Protein AF-A0A1S4EBH6-F1 (afdb_monomer_lite)

pLDDT: mean 71.43, std 15.6, range [33.84, 95.0]

Foldseek 3Di:
DLVLCVVVPDDLVLDAAADDDPDPPPDPPPPRDHYHHQQFLPVVLVVLLCQQPDAPSELEAEAEDDAEADLLRWGFGDPNVPPPDGDPRRTHHLLSVCVSNFNGNHQAYEYEAQYQQQCSSVVVNVVNCVPVVTDPPRYDYHHPDVDSGRDNDCVLVVCVSPDPPVPDDVVNSRPPDPVPPCDLLNVLVVLLPDPDQAAEAEAQAQQQLVSLVVNLVNCVVVVGFPQRYWYQHPDNDNDGDNDCVSVVLVVPDPLQADFLLNSFVVSVVVPVPDDDRDDRHPDPCNRQFGPVAADPPCPVPPDPVNCVRRVGRPPPDPPVVPPDDDDPDDDDDDDD

Radius of gyration: 28.62 Å; chains: 1; bounding box: 60×46×96 Å

Structure (mmCIF, N/CA/C/O backbone):
data_AF-A0A1S4EBH6-F1
#
_entry.id   AF-A0A1S4EBH6-F1
#
loop_
_atom_site.group_PDB
_atom_site.id
_atom_site.type_symbol
_atom_site.label_atom_id
_atom_site.label_alt_id
_atom_site.label_comp_id
_atom_site.label_asym_id
_atom_site.label_entity_id
_atom_site.label_seq_id
_atom_site.pdbx_PDB_ins_code
_atom_site.Cartn_x
_atom_site.Cartn_y
_atom_site.Cartn_z
_atom_site.occupancy
_atom_site.B_iso_or_equiv
_atom_site.auth_seq_id
_atom_site.auth_comp_id
_atom_site.auth_asym_id
_atom_site.auth_atom_id
_atom_site.pdbx_PDB_model_num
ATOM 1 N N . MET A 1 1 ? 5.084 -13.206 2.445 1.00 77.69 1 MET A N 1
ATOM 2 C CA . MET A 1 1 ? 4.320 -13.126 1.173 1.00 77.69 1 MET A CA 1
ATOM 3 C C . MET A 1 1 ? 4.559 -14.361 0.314 1.00 77.69 1 MET A C 1
ATOM 5 O O . MET A 1 1 ? 3.589 -15.022 -0.016 1.00 77.69 1 MET A O 1
ATOM 9 N N . GLN A 1 2 ? 5.811 -14.710 -0.011 1.00 81.56 2 GLN A N 1
ATOM 10 C CA . GLN A 1 2 ? 6.124 -15.936 -0.763 1.00 81.56 2 GLN A CA 1
ATOM 11 C C . GLN A 1 2 ? 5.557 -17.201 -0.103 1.00 81.56 2 GLN A C 1
ATOM 13 O O . GLN A 1 2 ? 4.862 -17.952 -0.780 1.00 81.56 2 GLN A O 1
ATOM 18 N N . ASP A 1 3 ? 5.780 -17.391 1.201 1.00 82.81 3 ASP A N 1
ATOM 19 C CA . ASP A 1 3 ? 5.271 -18.568 1.925 1.00 82.81 3 ASP A CA 1
ATOM 20 C C . ASP A 1 3 ? 3.750 -18.664 1.847 1.00 82.81 3 ASP A C 1
ATOM 22 O O . ASP A 1 3 ? 3.218 -19.700 1.465 1.00 82.81 3 ASP A O 1
ATOM 26 N N . MET A 1 4 ? 3.059 -17.540 2.061 1.00 84.25 4 MET A N 1
ATOM 27 C CA . MET A 1 4 ? 1.607 -17.455 1.906 1.00 84.25 4 MET A CA 1
ATOM 28 C C . MET A 1 4 ? 1.158 -17.889 0.503 1.00 84.25 4 MET A C 1
ATOM 30 O O . MET A 1 4 ? 0.242 -18.698 0.387 1.00 84.25 4 MET A O 1
ATOM 34 N N . LEU A 1 5 ? 1.810 -17.431 -0.574 1.00 82.75 5 LEU A N 1
ATOM 35 C CA . LEU A 1 5 ? 1.448 -17.861 -1.931 1.00 82.75 5 LEU A CA 1
ATOM 36 C C . LEU A 1 5 ? 1.637 -19.379 -2.104 1.00 82.75 5 LEU A C 1
ATOM 38 O O . LEU A 1 5 ? 0.779 -20.043 -2.685 1.00 82.75 5 LEU A O 1
ATOM 42 N N . VAL A 1 6 ? 2.731 -19.942 -1.581 1.00 84.62 6 VAL A N 1
ATOM 43 C CA . VAL A 1 6 ? 2.998 -21.390 -1.643 1.00 84.62 6 VAL A CA 1
ATOM 44 C C . VAL A 1 6 ? 1.948 -22.185 -0.865 1.00 84.62 6 VAL A C 1
ATOM 46 O O . VAL A 1 6 ? 1.405 -23.154 -1.397 1.00 84.62 6 VAL A O 1
ATOM 49 N N . GLU A 1 7 ? 1.614 -21.758 0.354 1.00 81.81 7 GLU A N 1
ATOM 50 C CA . GLU A 1 7 ? 0.566 -22.359 1.190 1.00 81.81 7 GLU A CA 1
ATOM 51 C C . GLU A 1 7 ? -0.803 -22.348 0.499 1.00 81.81 7 GLU A C 1
ATOM 53 O O . GLU A 1 7 ? -1.579 -23.294 0.633 1.00 81.81 7 GLU A O 1
ATOM 58 N N . HIS A 1 8 ? -1.071 -21.324 -0.315 1.00 79.19 8 HIS A N 1
ATOM 59 C CA . HIS A 1 8 ? -2.316 -21.168 -1.067 1.00 79.19 8 HIS A CA 1
ATOM 60 C C . HIS A 1 8 ? -2.247 -21.745 -2.492 1.00 79.19 8 HIS A C 1
ATOM 62 O O . HIS A 1 8 ? -3.077 -21.432 -3.348 1.00 79.19 8 HIS A O 1
ATOM 68 N N . GLY A 1 9 ? -1.286 -22.637 -2.752 1.00 78.75 9 GLY A N 1
ATOM 69 C CA . GLY A 1 9 ? -1.256 -23.480 -3.948 1.00 78.75 9 GLY A CA 1
ATOM 70 C C . GLY A 1 9 ? -0.499 -22.903 -5.145 1.00 78.75 9 GLY A C 1
ATOM 71 O O . GLY A 1 9 ? -0.490 -23.529 -6.212 1.00 78.75 9 GLY A O 1
ATOM 72 N N . PHE A 1 10 ? 0.178 -21.759 -5.001 1.00 81.94 10 PHE A N 1
ATOM 73 C CA . PHE A 1 10 ? 1.120 -21.307 -6.022 1.00 81.94 10 PHE A CA 1
ATOM 74 C C . PHE A 1 10 ? 2.337 -22.235 -6.039 1.00 81.94 10 PHE A C 1
ATOM 76 O O . PHE A 1 10 ? 2.946 -22.546 -5.017 1.00 81.94 10 PHE A O 1
ATOM 83 N N . ARG A 1 11 ? 2.728 -22.688 -7.232 1.00 83.69 11 ARG A N 1
ATOM 84 C CA . ARG A 1 11 ? 3.937 -23.505 -7.385 1.00 83.69 11 ARG A CA 1
ATOM 85 C C . ARG A 1 11 ? 5.161 -22.633 -7.127 1.00 83.69 11 ARG A C 1
ATOM 87 O O . ARG A 1 11 ? 5.293 -21.610 -7.791 1.00 83.69 11 ARG A O 1
ATOM 94 N N . LYS A 1 12 ? 6.084 -23.078 -6.262 1.00 83.56 12 LYS A N 1
ATOM 95 C CA . LYS A 1 12 ? 7.356 -22.380 -5.975 1.00 83.56 12 LYS A CA 1
ATOM 96 C C . LYS A 1 12 ? 8.062 -21.906 -7.258 1.00 83.56 12 LYS A C 1
ATOM 98 O O . LYS A 1 12 ? 8.408 -20.739 -7.368 1.00 83.56 12 LYS A O 1
ATOM 103 N N . ASN A 1 13 ? 8.150 -22.765 -8.277 1.00 83.50 13 ASN A N 1
ATOM 104 C CA . ASN A 1 13 ? 8.816 -22.455 -9.553 1.00 83.50 13 ASN A CA 1
ATOM 105 C C . ASN A 1 13 ? 8.138 -21.345 -10.380 1.00 83.50 13 ASN A C 1
ATOM 107 O O . ASN A 1 13 ? 8.736 -20.857 -11.335 1.00 83.50 13 ASN A O 1
ATOM 111 N N . ASN A 1 14 ? 6.900 -20.977 -10.046 1.00 84.56 14 ASN A N 1
ATOM 112 C CA . ASN A 1 14 ? 6.146 -19.910 -10.701 1.00 84.56 14 ASN A CA 1
ATOM 113 C C . ASN A 1 14 ? 6.186 -18.596 -9.903 1.00 84.56 14 ASN A C 1
ATOM 115 O O . ASN A 1 14 ? 5.594 -17.611 -10.338 1.00 84.56 14 ASN A O 1
ATOM 119 N N . ILE A 1 15 ? 6.840 -18.580 -8.738 1.00 86.38 15 ILE A N 1
ATOM 120 C CA . ILE A 1 15 ? 7.030 -17.385 -7.921 1.00 86.38 15 ILE A CA 1
ATOM 121 C C . ILE A 1 15 ? 8.452 -16.891 -8.175 1.00 86.38 15 ILE A C 1
ATOM 123 O O . ILE A 1 15 ? 9.412 -17.619 -7.939 1.00 86.38 15 ILE A O 1
ATOM 127 N N . ASN A 1 16 ? 8.574 -15.659 -8.662 1.00 87.31 16 ASN A N 1
ATOM 128 C CA . ASN A 1 16 ? 9.854 -14.981 -8.845 1.00 87.31 16 ASN A CA 1
ATOM 129 C C . ASN A 1 16 ? 9.904 -13.794 -7.889 1.00 87.31 16 ASN A C 1
ATOM 131 O O . ASN A 1 16 ? 8.985 -12.973 -7.875 1.00 87.31 16 ASN A O 1
ATOM 135 N N . VAL A 1 17 ? 10.964 -13.708 -7.089 1.00 86.12 17 VAL A N 1
ATOM 136 C CA . VAL A 1 17 ? 11.110 -12.674 -6.062 1.00 86.12 17 VAL A CA 1
ATOM 137 C C . VAL A 1 17 ? 12.284 -11.782 -6.420 1.00 86.12 17 VAL A C 1
ATOM 139 O O . VAL A 1 17 ? 13.400 -12.260 -6.570 1.00 86.12 17 VAL A O 1
ATOM 142 N N . PHE A 1 18 ? 12.042 -10.478 -6.535 1.00 86.12 18 PHE A N 1
ATOM 143 C CA . PHE A 1 18 ? 13.092 -9.482 -6.731 1.00 86.12 18 PHE A CA 1
ATOM 144 C C . PHE A 1 18 ? 13.333 -8.766 -5.403 1.00 86.12 18 PHE A C 1
ATOM 146 O O . PHE A 1 18 ? 12.524 -7.932 -5.000 1.00 86.12 18 PHE A O 1
ATOM 153 N N . TYR A 1 19 ? 14.401 -9.126 -4.692 1.00 82.44 19 TYR A N 1
ATOM 154 C CA . TYR A 1 19 ? 14.629 -8.686 -3.314 1.00 82.44 19 TYR A CA 1
ATOM 155 C C . TYR A 1 19 ? 16.103 -8.403 -3.028 1.00 82.44 19 TYR A C 1
ATOM 157 O O . TYR A 1 19 ? 16.994 -9.073 -3.547 1.00 82.44 19 TYR A O 1
ATOM 165 N N . ASN A 1 20 ? 16.355 -7.400 -2.186 1.00 74.69 20 ASN A N 1
ATOM 166 C CA . ASN A 1 20 ? 17.668 -7.121 -1.621 1.00 74.69 20 ASN A CA 1
ATOM 167 C C . ASN A 1 20 ? 17.502 -6.495 -0.228 1.00 74.69 20 ASN A C 1
ATOM 169 O O . ASN A 1 20 ? 16.691 -5.587 -0.055 1.00 74.69 20 ASN A O 1
ATOM 173 N N . ASN A 1 21 ? 18.264 -6.979 0.752 1.00 66.81 21 ASN A N 1
ATOM 174 C CA . ASN A 1 21 ? 18.288 -6.482 2.132 1.00 66.81 21 ASN A CA 1
ATOM 175 C C . ASN A 1 21 ? 19.590 -5.747 2.494 1.00 66.81 21 ASN A C 1
ATOM 177 O O . ASN A 1 21 ? 19.793 -5.406 3.656 1.00 66.81 21 ASN A O 1
ATOM 181 N N . GLY A 1 22 ? 20.486 -5.518 1.530 1.00 61.75 22 GLY A N 1
ATOM 182 C CA . GLY A 1 22 ? 21.779 -4.867 1.752 1.00 61.75 22 GLY A CA 1
ATOM 183 C C . GLY A 1 22 ? 22.825 -5.728 2.460 1.00 61.75 22 GLY A C 1
ATOM 184 O O . GLY A 1 22 ? 23.945 -5.261 2.663 1.00 61.75 22 GLY A O 1
ATOM 185 N N . LEU A 1 23 ? 22.504 -6.976 2.810 1.00 52.56 23 LEU A N 1
ATOM 186 C CA . LEU A 1 23 ? 23.453 -7.939 3.358 1.00 52.56 23 LEU A CA 1
ATOM 187 C C . LEU A 1 23 ? 23.993 -8.803 2.214 1.00 52.56 23 LEU A C 1
ATOM 189 O O . LEU A 1 23 ? 23.240 -9.258 1.353 1.00 52.56 23 LEU A O 1
ATOM 193 N N . GLN A 1 24 ? 25.315 -9.002 2.170 1.00 48.91 24 GLN A N 1
ATOM 194 C CA . GLN A 1 24 ? 25.933 -9.893 1.188 1.00 48.91 24 GLN A CA 1
ATOM 195 C C . GLN A 1 24 ? 25.294 -11.282 1.275 1.00 48.91 24 GLN A C 1
ATOM 197 O O . GLN A 1 24 ? 25.167 -11.859 2.353 1.00 48.91 24 GLN A O 1
ATOM 202 N N . SER A 1 25 ? 24.908 -11.787 0.108 1.00 48.66 25 SER A N 1
ATOM 203 C CA . SER A 1 25 ? 24.249 -13.059 -0.171 1.00 48.66 25 SER A CA 1
ATOM 204 C C . SER A 1 25 ? 25.100 -14.278 0.216 1.00 48.66 25 SER A C 1
ATOM 206 O O . SER A 1 25 ? 25.553 -15.015 -0.656 1.00 48.66 25 SER A O 1
ATOM 208 N N . ASN A 1 26 ? 25.350 -14.481 1.507 1.00 44.03 26 ASN A N 1
ATOM 209 C CA . ASN A 1 26 ? 25.996 -15.694 2.018 1.00 44.03 26 ASN A CA 1
ATOM 210 C C . ASN A 1 26 ? 25.012 -16.634 2.727 1.00 44.03 26 ASN A C 1
ATOM 212 O O . ASN A 1 26 ? 25.389 -17.742 3.084 1.00 44.03 26 ASN A O 1
ATOM 216 N N . GLU A 1 27 ? 23.754 -16.223 2.881 1.00 46.53 27 GLU A N 1
ATOM 217 C CA . GLU A 1 27 ? 22.677 -17.044 3.434 1.00 46.53 27 GLU A CA 1
ATOM 218 C C . GLU A 1 27 ? 21.507 -17.056 2.450 1.00 46.53 27 GLU A C 1
ATOM 220 O O . GLU A 1 27 ? 20.449 -16.479 2.677 1.00 46.53 27 GLU A O 1
ATOM 225 N N . THR A 1 28 ? 21.713 -17.665 1.286 1.00 47.88 28 THR A N 1
ATOM 226 C CA . THR A 1 28 ? 20.576 -18.194 0.537 1.00 47.88 28 THR A CA 1
ATOM 227 C C . THR A 1 28 ? 20.285 -19.555 1.138 1.00 47.88 28 THR A C 1
ATOM 229 O O . THR A 1 28 ? 20.987 -20.517 0.837 1.00 47.88 28 THR A O 1
ATOM 232 N N . ASP A 1 29 ? 19.293 -19.612 2.026 1.00 49.91 29 ASP A N 1
ATOM 233 C CA . ASP A 1 29 ? 18.604 -20.862 2.340 1.00 49.91 29 ASP A CA 1
ATOM 234 C C . ASP A 1 29 ? 18.284 -21.554 1.004 1.00 49.91 29 ASP A C 1
ATOM 236 O O . ASP A 1 29 ? 17.575 -20.988 0.164 1.00 49.91 29 ASP A O 1
ATOM 240 N N . ASP A 1 30 ? 18.818 -22.761 0.794 1.00 51.25 30 ASP A N 1
ATOM 241 C CA . ASP A 1 30 ? 18.646 -23.571 -0.428 1.00 51.25 30 ASP A CA 1
ATOM 242 C C . ASP A 1 30 ? 17.159 -23.844 -0.772 1.00 51.25 30 ASP A C 1
ATOM 244 O O . ASP A 1 30 ? 16.832 -24.358 -1.845 1.00 51.25 30 ASP A O 1
ATOM 248 N N . ASP A 1 31 ? 16.237 -23.480 0.124 1.00 54.88 31 ASP A N 1
ATOM 249 C CA . ASP A 1 31 ? 14.790 -23.629 -0.011 1.00 54.88 31 ASP A CA 1
ATOM 250 C C . ASP A 1 31 ? 14.105 -22.564 -0.894 1.00 54.88 31 ASP A C 1
ATOM 252 O O . ASP A 1 31 ? 12.946 -22.749 -1.302 1.00 54.88 31 ASP A O 1
ATOM 256 N N . TYR A 1 32 ? 14.807 -21.476 -1.239 1.00 58.09 32 TYR A N 1
ATOM 257 C CA . TYR A 1 32 ? 14.273 -20.375 -2.047 1.00 58.09 32 TYR A CA 1
ATOM 258 C C . TYR A 1 32 ? 14.834 -20.364 -3.476 1.00 58.09 32 TYR A C 1
ATOM 260 O O . TYR A 1 32 ? 15.753 -19.622 -3.823 1.00 58.09 32 TYR A O 1
ATOM 268 N N . GLN A 1 33 ? 14.227 -21.163 -4.356 1.00 62.03 33 GLN A N 1
ATOM 269 C CA . GLN A 1 33 ? 14.459 -21.057 -5.800 1.00 62.03 33 GLN A CA 1
ATOM 270 C C . GLN A 1 33 ? 13.820 -19.759 -6.342 1.00 62.03 33 GLN A C 1
ATOM 272 O O . GLN A 1 33 ? 12.719 -19.403 -5.930 1.00 62.03 33 GLN A O 1
ATOM 277 N N . ASN A 1 34 ? 14.492 -19.080 -7.286 1.00 70.00 34 ASN A N 1
ATOM 278 C CA . ASN A 1 34 ? 14.031 -17.869 -7.999 1.00 70.00 34 ASN A CA 1
ATOM 279 C C . ASN A 1 34 ? 14.030 -16.533 -7.222 1.00 70.00 34 ASN A C 1
ATOM 281 O O . ASN A 1 34 ? 13.150 -15.688 -7.431 1.00 70.00 34 ASN A O 1
ATOM 285 N N . ILE A 1 35 ? 15.031 -16.302 -6.368 1.00 75.25 35 ILE A N 1
ATOM 286 C CA . ILE A 1 35 ? 15.329 -14.959 -5.849 1.00 75.25 35 ILE A CA 1
ATOM 287 C C . ILE A 1 35 ? 16.322 -14.259 -6.786 1.00 75.25 35 ILE A C 1
ATOM 289 O O . ILE A 1 35 ? 17.398 -14.774 -7.083 1.00 75.25 35 ILE A O 1
ATOM 293 N N . PHE A 1 36 ? 15.962 -13.063 -7.237 1.00 78.62 36 PHE A N 1
ATOM 294 C CA . PHE A 1 36 ? 16.752 -12.211 -8.114 1.00 78.62 36 PHE A CA 1
ATOM 295 C C . PHE A 1 36 ? 17.049 -10.880 -7.429 1.00 78.62 36 PHE A C 1
ATOM 297 O O . PHE A 1 36 ? 16.243 -10.355 -6.661 1.00 78.62 36 PHE A O 1
ATOM 304 N N . LEU A 1 37 ? 18.193 -10.284 -7.756 1.00 77.75 37 LEU A N 1
ATOM 305 C CA . LEU A 1 37 ? 18.498 -8.932 -7.307 1.00 77.75 37 LEU A CA 1
ATOM 306 C C . LEU A 1 37 ? 17.683 -7.913 -8.126 1.00 77.75 37 LEU A C 1
ATOM 308 O O . LEU A 1 37 ? 17.694 -7.977 -9.360 1.00 77.75 37 LEU A O 1
ATOM 312 N N . PRO A 1 38 ? 17.038 -6.918 -7.489 1.00 77.69 38 PRO A N 1
ATOM 313 C CA . PRO A 1 38 ? 16.334 -5.833 -8.166 1.00 77.69 38 PRO A CA 1
ATOM 314 C C . PRO A 1 38 ? 17.314 -4.763 -8.685 1.00 77.69 38 PRO A C 1
ATOM 316 O O . PRO A 1 38 ? 17.021 -3.577 -8.653 1.00 77.69 38 PRO A O 1
ATOM 319 N N . THR A 1 39 ? 18.503 -5.167 -9.135 1.00 75.62 39 THR A N 1
ATOM 320 C CA . THR A 1 39 ? 19.577 -4.285 -9.628 1.00 75.62 39 THR A CA 1
ATOM 321 C C . THR A 1 39 ? 19.481 -4.013 -11.126 1.00 75.62 39 THR A C 1
ATOM 323 O O . THR A 1 39 ? 20.141 -3.132 -11.665 1.00 75.62 39 THR A O 1
ATOM 326 N N . GLN A 1 40 ? 18.669 -4.787 -11.848 1.00 76.62 40 GLN A N 1
ATOM 327 C CA . GLN A 1 40 ? 18.596 -4.712 -13.302 1.00 76.62 40 GLN A CA 1
ATOM 328 C C . GLN A 1 40 ? 17.159 -4.469 -13.750 1.00 76.62 40 GLN A C 1
ATOM 330 O O . GLN A 1 40 ? 16.453 -5.416 -14.099 1.00 76.62 40 GLN A O 1
ATOM 335 N N . LYS A 1 41 ? 16.745 -3.191 -13.819 1.00 89.06 41 LYS A N 1
ATOM 336 C CA . LYS A 1 41 ? 15.419 -2.790 -14.331 1.00 89.06 41 LYS A CA 1
ATOM 337 C C . LYS A 1 41 ? 15.059 -3.534 -15.612 1.00 89.06 41 LYS A C 1
ATOM 339 O O . LYS A 1 41 ? 13.995 -4.130 -15.706 1.00 89.06 41 LYS A O 1
ATOM 344 N N . ARG A 1 42 ? 15.985 -3.583 -16.576 1.00 87.12 42 ARG A N 1
ATOM 345 C CA . ARG A 1 42 ? 15.778 -4.260 -17.864 1.00 87.12 42 ARG A CA 1
ATOM 346 C C . ARG A 1 42 ? 15.388 -5.737 -17.721 1.00 87.12 42 ARG A C 1
ATOM 348 O O . ARG A 1 42 ? 14.580 -6.207 -18.508 1.00 87.12 42 ARG A O 1
ATOM 355 N N . LEU A 1 43 ? 15.936 -6.468 -16.746 1.00 84.56 43 LEU A N 1
ATOM 356 C CA . LEU A 1 43 ? 15.553 -7.866 -16.527 1.00 84.56 43 LEU A CA 1
ATOM 357 C C . LEU A 1 43 ? 14.122 -7.986 -16.007 1.00 84.56 43 LEU A C 1
ATOM 359 O O . LEU A 1 43 ? 13.388 -8.839 -16.493 1.00 84.56 43 LEU A O 1
ATOM 363 N N . ILE A 1 44 ? 13.722 -7.117 -15.074 1.00 89.44 44 ILE A N 1
ATOM 364 C CA . ILE A 1 44 ? 12.350 -7.072 -14.551 1.00 89.44 44 ILE A CA 1
ATOM 365 C C . ILE A 1 44 ? 11.374 -6.787 -15.697 1.00 89.44 44 ILE A C 1
ATOM 367 O O . ILE A 1 44 ? 10.428 -7.544 -15.901 1.00 89.44 44 ILE A O 1
ATOM 371 N N . ARG A 1 45 ? 11.659 -5.750 -16.495 1.00 92.38 45 ARG A N 1
ATOM 372 C CA . ARG A 1 45 ? 10.833 -5.354 -17.646 1.00 92.38 45 ARG A CA 1
ATOM 373 C C . ARG A 1 45 ? 10.699 -6.487 -18.666 1.00 92.38 45 ARG A C 1
ATOM 375 O O . ARG A 1 45 ? 9.589 -6.900 -18.984 1.00 92.38 45 ARG A O 1
ATOM 382 N N . ASN A 1 46 ? 11.823 -7.066 -19.098 1.00 89.06 46 ASN A N 1
ATOM 383 C CA . ASN A 1 46 ? 11.828 -8.188 -20.041 1.00 89.06 46 ASN A CA 1
ATOM 384 C C . ASN A 1 46 ? 11.073 -9.409 -19.495 1.00 89.06 46 ASN A C 1
ATOM 386 O O . ASN A 1 46 ? 10.438 -10.136 -20.255 1.00 89.06 46 ASN A O 1
ATOM 390 N N . HIS A 1 47 ? 11.160 -9.661 -18.187 1.00 88.12 47 HIS A N 1
ATOM 391 C CA . HIS A 1 47 ? 10.457 -10.770 -17.556 1.00 88.12 47 HIS A CA 1
ATOM 392 C C . HIS A 1 47 ? 8.940 -10.559 -17.562 1.00 88.12 47 HIS A C 1
ATOM 394 O O . HIS A 1 47 ? 8.209 -11.472 -17.943 1.00 88.12 47 HIS A O 1
ATOM 400 N N . LEU A 1 48 ? 8.470 -9.363 -17.194 1.00 90.12 48 LEU A N 1
ATOM 401 C CA . LEU A 1 48 ? 7.047 -9.017 -17.231 1.00 90.12 48 LEU A CA 1
ATOM 402 C C . LEU A 1 48 ? 6.486 -9.099 -18.653 1.00 90.12 48 LEU A C 1
ATOM 404 O O . LEU A 1 48 ? 5.488 -9.787 -18.870 1.00 90.12 48 LEU A O 1
ATOM 408 N N . GLN A 1 49 ? 7.184 -8.512 -19.627 1.00 89.38 49 GLN A N 1
ATOM 409 C CA . GLN A 1 49 ? 6.802 -8.586 -21.040 1.00 89.38 49 GLN A CA 1
ATOM 410 C C . GLN A 1 49 ? 6.731 -10.037 -21.524 1.00 89.38 49 GLN A C 1
ATOM 412 O O . GLN A 1 49 ? 5.731 -10.446 -22.104 1.00 89.38 49 GLN A O 1
ATOM 417 N N . TYR A 1 50 ? 7.732 -10.864 -21.203 1.00 87.94 50 TYR A N 1
ATOM 418 C CA . TYR A 1 50 ? 7.723 -12.284 -21.560 1.00 87.94 50 TYR A CA 1
ATOM 419 C C . TYR A 1 50 ? 6.506 -13.032 -20.995 1.00 87.94 50 TYR A C 1
ATOM 421 O O . TYR A 1 50 ? 5.876 -13.818 -21.707 1.00 87.94 50 TYR A O 1
ATOM 429 N N . LEU A 1 51 ? 6.169 -12.801 -19.721 1.00 87.12 51 LEU A N 1
ATOM 430 C CA . LEU A 1 51 ? 4.995 -13.408 -19.089 1.00 87.12 51 LEU A CA 1
ATOM 431 C C . LEU A 1 51 ? 3.692 -12.949 -19.751 1.00 87.12 51 LEU A C 1
ATOM 433 O O . LEU A 1 51 ? 2.764 -13.749 -19.882 1.00 87.12 51 LEU A O 1
ATOM 437 N N . CYS A 1 52 ? 3.636 -11.687 -20.174 1.00 87.12 52 CYS A N 1
ATOM 438 C CA . CYS A 1 52 ? 2.455 -11.090 -20.778 1.00 87.12 52 CYS A CA 1
ATOM 439 C C . CYS A 1 52 ? 2.269 -11.424 -22.260 1.00 87.12 52 CYS A C 1
ATOM 441 O O . CYS A 1 52 ? 1.135 -11.609 -22.696 1.00 87.12 52 CYS A O 1
ATOM 443 N N . GLU A 1 53 ? 3.339 -11.582 -23.031 1.00 85.88 53 GLU A N 1
ATOM 444 C CA . GLU A 1 53 ? 3.266 -11.940 -24.450 1.00 85.88 53 GLU A CA 1
ATOM 445 C C . GLU A 1 53 ? 3.020 -13.438 -24.659 1.00 85.88 53 GLU A C 1
ATOM 447 O O . GLU A 1 53 ? 2.343 -13.848 -25.606 1.00 85.88 53 GLU A O 1
ATOM 452 N N . LYS A 1 54 ? 3.540 -14.294 -23.774 1.00 81.25 54 LYS A N 1
ATOM 453 C CA . LYS A 1 54 ? 3.480 -15.742 -23.970 1.00 81.25 54 LYS A CA 1
ATOM 454 C C . LYS A 1 54 ? 2.067 -16.292 -23.740 1.00 81.25 54 LYS A C 1
ATOM 456 O O . LYS A 1 54 ? 1.561 -16.342 -22.619 1.00 81.25 54 LYS A O 1
ATOM 461 N N . SER A 1 55 ? 1.445 -16.797 -24.808 1.00 67.94 55 SER A N 1
ATOM 462 C CA . SER A 1 55 ? 0.128 -17.447 -24.750 1.00 67.94 55 SER A CA 1
ATOM 463 C C . SER A 1 55 ? 0.108 -18.605 -23.744 1.00 67.94 55 SER A C 1
ATOM 465 O O . SER A 1 55 ? 1.004 -19.452 -23.766 1.00 67.94 55 SER A O 1
ATOM 467 N N . HIS A 1 56 ? -0.937 -18.677 -22.913 1.00 63.66 56 HIS A N 1
ATOM 468 C CA . HIS A 1 56 ? -1.138 -19.723 -21.896 1.00 63.66 56 HIS A CA 1
ATOM 469 C C . HIS A 1 56 ? -0.039 -19.814 -20.820 1.00 63.66 56 HIS A C 1
ATOM 471 O O . HIS A 1 56 ? 0.097 -20.852 -20.174 1.00 63.66 56 HIS A O 1
ATOM 477 N N . CYS A 1 57 ? 0.742 -18.748 -20.604 1.00 67.25 57 CYS A N 1
ATOM 478 C CA . CYS A 1 57 ? 1.754 -18.734 -19.547 1.00 67.25 57 CYS A CA 1
ATOM 479 C C . CYS A 1 57 ? 1.132 -18.693 -18.141 1.00 67.25 57 CYS A C 1
ATOM 481 O O . CYS A 1 57 ? 1.630 -19.356 -17.233 1.00 67.25 57 CYS A O 1
ATOM 483 N N . SER A 1 58 ? 0.034 -17.952 -17.962 1.00 67.94 58 SER A N 1
ATOM 484 C CA . SER A 1 58 ? -0.752 -17.947 -16.726 1.00 67.94 58 SER A CA 1
ATOM 485 C C . SER A 1 58 ? -2.179 -17.458 -16.977 1.00 67.94 58 SER A C 1
ATOM 487 O O . SER A 1 58 ? -2.395 -16.547 -17.773 1.00 67.94 58 SER A O 1
ATOM 489 N N . ASP A 1 59 ? -3.156 -18.029 -16.270 1.00 77.50 59 ASP A N 1
ATOM 490 C CA . ASP A 1 59 ? -4.512 -17.469 -16.213 1.00 77.50 59 ASP A CA 1
ATOM 491 C C . ASP A 1 59 ? -4.544 -16.172 -15.386 1.00 77.50 59 ASP A C 1
ATOM 49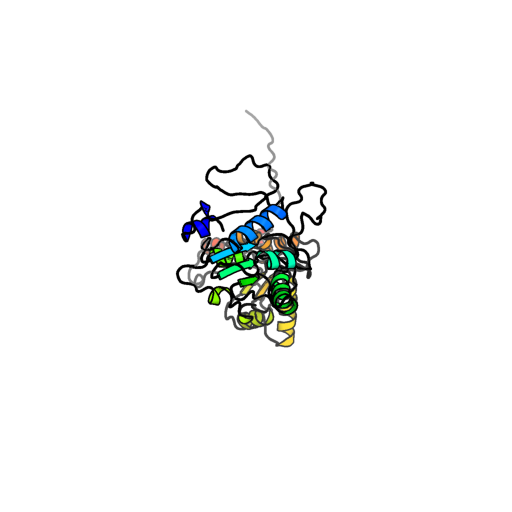3 O O . ASP A 1 59 ? -5.276 -15.243 -15.730 1.00 77.50 59 ASP A O 1
ATOM 497 N N . THR A 1 60 ? -3.719 -16.090 -14.337 1.00 83.50 60 THR A N 1
ATOM 498 C CA . THR A 1 60 ? -3.617 -14.924 -13.452 1.00 83.50 60 THR A CA 1
ATOM 499 C C . THR A 1 60 ? -2.154 -14.553 -13.242 1.00 83.50 60 THR A C 1
ATOM 501 O O . THR A 1 60 ? -1.369 -15.367 -12.753 1.00 83.50 60 THR A O 1
ATOM 504 N N . LEU A 1 61 ? -1.777 -13.321 -13.572 1.00 87.81 61 LEU A N 1
ATOM 505 C CA . LEU A 1 61 ? -0.486 -12.752 -13.194 1.00 87.81 61 LEU A CA 1
ATOM 506 C C . LEU A 1 61 ? -0.669 -11.942 -11.908 1.00 87.81 61 LEU A C 1
ATOM 508 O O . LEU A 1 61 ? -1.393 -10.952 -11.907 1.00 87.81 61 LEU A O 1
ATOM 512 N N . TYR A 1 62 ? -0.045 -12.373 -10.816 1.00 88.06 62 TYR A N 1
ATOM 513 C CA . TYR A 1 62 ? -0.077 -11.660 -9.539 1.00 88.06 62 TYR A CA 1
ATOM 514 C C . TYR A 1 62 ? 1.258 -10.950 -9.318 1.00 88.06 62 TYR A C 1
ATOM 516 O O . TYR A 1 62 ? 2.309 -11.590 -9.312 1.00 88.06 62 TYR A O 1
ATOM 524 N N . ILE A 1 63 ? 1.211 -9.632 -9.148 1.00 91.56 63 ILE A N 1
ATOM 525 C CA . ILE A 1 63 ? 2.363 -8.760 -8.953 1.00 91.56 63 ILE A CA 1
ATOM 526 C C . ILE A 1 63 ? 2.187 -8.077 -7.603 1.00 91.56 63 ILE A C 1
ATOM 528 O O . ILE A 1 63 ? 1.237 -7.328 -7.393 1.00 91.56 63 ILE A O 1
ATOM 532 N N . TYR A 1 64 ? 3.116 -8.323 -6.690 1.00 92.00 64 TYR A N 1
ATOM 533 C CA . TYR A 1 64 ? 3.167 -7.642 -5.406 1.00 92.00 64 TYR A CA 1
ATOM 534 C C . TYR A 1 64 ? 4.360 -6.695 -5.392 1.00 92.00 64 TYR A C 1
ATOM 536 O O . TYR A 1 64 ? 5.500 -7.107 -5.614 1.00 92.00 64 TYR A O 1
ATOM 544 N N . LEU A 1 65 ? 4.079 -5.419 -5.160 1.00 90.94 65 LEU A N 1
ATOM 545 C CA . LEU A 1 65 ? 5.047 -4.343 -5.193 1.00 90.94 65 LEU A CA 1
ATOM 546 C C . LEU A 1 65 ? 5.220 -3.810 -3.776 1.00 90.94 65 LEU A C 1
ATOM 548 O O . LEU A 1 65 ? 4.281 -3.288 -3.183 1.00 90.94 65 LEU A O 1
ATOM 552 N N . ARG A 1 66 ? 6.448 -3.902 -3.263 1.00 87.62 66 ARG A N 1
ATOM 553 C CA . ARG A 1 66 ? 6.869 -3.276 -2.010 1.00 87.62 66 ARG A CA 1
ATOM 554 C C . ARG A 1 66 ? 8.270 -2.714 -2.188 1.00 87.62 66 ARG A C 1
ATOM 556 O O . ARG A 1 66 ? 9.252 -3.446 -2.164 1.00 87.62 66 ARG A O 1
ATOM 563 N N . THR A 1 67 ? 8.341 -1.419 -2.445 1.00 83.38 67 THR A N 1
ATOM 564 C CA . THR A 1 67 ? 9.587 -0.686 -2.624 1.00 83.38 67 THR A CA 1
ATOM 565 C C . THR A 1 67 ? 9.404 0.756 -2.178 1.00 83.38 67 THR A C 1
ATOM 567 O O . THR A 1 67 ? 8.279 1.229 -2.002 1.00 83.38 67 THR A O 1
ATOM 570 N N . LEU A 1 68 ? 10.520 1.456 -2.010 1.00 83.94 68 LEU A N 1
ATOM 571 C CA . LEU A 1 68 ? 10.516 2.897 -1.849 1.00 83.94 68 LEU A CA 1
ATOM 572 C C . LEU A 1 68 ? 10.042 3.551 -3.145 1.00 83.94 68 LEU A C 1
ATOM 574 O O . LEU A 1 68 ? 10.417 3.150 -4.243 1.00 83.94 68 LEU A O 1
ATOM 578 N N . THR A 1 69 ? 9.240 4.593 -3.009 1.00 88.00 69 THR A N 1
ATOM 579 C CA . THR A 1 69 ? 8.660 5.323 -4.136 1.00 88.00 69 THR A CA 1
ATOM 580 C C . THR A 1 69 ? 8.938 6.808 -3.999 1.00 88.00 69 THR A C 1
ATOM 582 O O . THR A 1 69 ? 8.863 7.378 -2.904 1.00 88.00 69 THR A O 1
ATOM 585 N N . LEU A 1 70 ? 9.206 7.451 -5.125 1.00 85.75 70 LEU A N 1
ATOM 586 C CA . LEU A 1 70 ? 9.281 8.899 -5.230 1.00 85.75 70 LEU A CA 1
ATOM 587 C C . LEU A 1 70 ? 7.864 9.517 -5.201 1.00 85.75 70 LEU A C 1
ATOM 589 O O . LEU A 1 70 ? 6.879 8.805 -5.406 1.00 85.75 70 LEU A O 1
ATOM 593 N N . PRO A 1 71 ? 7.725 10.836 -4.952 1.00 83.00 71 PRO A N 1
ATOM 594 C CA . PRO A 1 71 ? 6.415 11.497 -4.892 1.00 83.00 71 PRO A CA 1
ATOM 595 C C . PRO A 1 71 ? 5.586 11.421 -6.180 1.00 83.00 71 PRO A C 1
ATOM 597 O O . PRO A 1 71 ? 4.381 11.629 -6.131 1.00 83.00 71 PRO A O 1
ATOM 600 N N . ASP A 1 72 ? 6.215 11.141 -7.323 1.00 81.50 72 ASP A N 1
ATOM 601 C CA . ASP A 1 72 ? 5.552 10.915 -8.612 1.00 81.50 72 ASP A CA 1
ATOM 602 C C . ASP A 1 72 ? 5.061 9.460 -8.789 1.00 81.50 72 ASP A C 1
ATOM 604 O O . ASP A 1 72 ? 4.567 9.099 -9.855 1.00 81.50 72 ASP A O 1
ATOM 608 N N . GLY A 1 73 ? 5.211 8.618 -7.761 1.00 85.62 73 GLY A N 1
ATOM 609 C CA . GLY A 1 73 ? 4.891 7.191 -7.788 1.00 85.62 73 GLY A CA 1
ATOM 610 C C . GLY A 1 73 ? 5.990 6.317 -8.398 1.00 85.62 73 GLY A C 1
ATOM 611 O O . GLY A 1 73 ? 5.826 5.100 -8.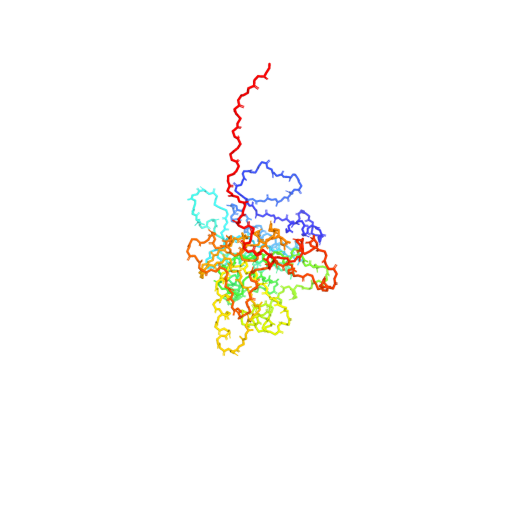455 1.00 85.62 73 GLY A O 1
ATOM 612 N N . SER A 1 74 ? 7.110 6.891 -8.852 1.00 90.00 74 SER A N 1
ATOM 613 C CA . SER A 1 74 ? 8.209 6.110 -9.421 1.00 90.00 74 SER A CA 1
ATOM 614 C C . SER A 1 74 ? 8.835 5.193 -8.380 1.00 90.00 74 SER A C 1
ATOM 616 O O . SER A 1 74 ? 9.231 5.634 -7.302 1.00 90.00 74 SER A O 1
ATOM 618 N N . MET A 1 75 ? 8.951 3.914 -8.726 1.00 91.19 75 MET A N 1
ATOM 619 C CA . MET A 1 75 ? 9.523 2.882 -7.874 1.00 91.19 75 MET A CA 1
ATOM 620 C C . MET A 1 75 ? 11.044 2.961 -7.919 1.00 91.19 75 MET A C 1
ATOM 622 O O . MET A 1 75 ? 11.654 2.904 -8.986 1.00 91.19 75 MET A O 1
ATOM 626 N N . VAL A 1 76 ? 11.656 3.065 -6.751 1.00 88.31 76 VAL A N 1
ATOM 627 C CA . VAL A 1 76 ? 13.102 2.998 -6.581 1.00 88.31 76 VAL A CA 1
ATOM 628 C C . VAL A 1 76 ? 13.510 1.529 -6.540 1.00 88.31 76 VAL A C 1
ATOM 630 O O . VAL A 1 76 ? 12.941 0.732 -5.799 1.00 88.31 76 VAL A O 1
ATOM 633 N N . LEU A 1 77 ? 14.472 1.156 -7.367 1.00 88.50 77 LEU A N 1
ATOM 634 C CA . LEU A 1 77 ? 15.108 -0.155 -7.389 1.00 88.50 77 LEU A CA 1
ATOM 635 C C . LEU A 1 77 ? 16.420 -0.109 -6.587 1.00 88.50 77 LEU A C 1
ATOM 637 O O . LEU A 1 77 ? 16.732 0.892 -5.946 1.00 88.50 77 LEU A O 1
ATOM 641 N N . TRP A 1 78 ? 17.191 -1.198 -6.579 1.00 84.38 78 TRP A N 1
ATOM 642 C CA . TRP A 1 78 ? 18.428 -1.230 -5.798 1.00 84.38 78 TRP A CA 1
ATOM 643 C C . TRP A 1 78 ? 19.537 -0.378 -6.424 1.00 84.38 78 TRP A C 1
ATOM 645 O O . TRP A 1 78 ? 19.806 -0.503 -7.621 1.00 84.38 78 TRP A O 1
ATOM 655 N N . ASP A 1 79 ? 20.221 0.402 -5.581 1.00 80.88 79 ASP A N 1
ATOM 656 C CA . ASP A 1 79 ? 21.427 1.163 -5.928 1.00 80.88 79 ASP A CA 1
ATOM 657 C C . ASP A 1 79 ? 22.561 0.195 -6.298 1.00 80.88 79 ASP A C 1
ATOM 659 O O . ASP A 1 79 ? 23.237 -0.408 -5.456 1.00 80.88 79 ASP A O 1
ATOM 663 N N . THR A 1 80 ? 22.719 -0.017 -7.598 1.00 75.12 80 THR A N 1
ATOM 664 C CA . THR A 1 80 ? 23.605 -1.041 -8.154 1.00 75.12 80 THR A CA 1
ATOM 665 C C . THR A 1 80 ? 25.039 -0.547 -8.216 1.00 75.12 80 THR A C 1
ATOM 667 O O . THR A 1 80 ? 25.970 -1.344 -8.096 1.00 75.12 80 THR A O 1
ATOM 670 N N . ASN A 1 81 ? 25.229 0.759 -8.403 1.00 76.38 81 ASN A N 1
ATOM 671 C CA . ASN A 1 81 ? 26.551 1.370 -8.482 1.00 76.38 81 ASN A CA 1
ATOM 672 C C . ASN A 1 81 ? 27.047 1.903 -7.122 1.00 76.38 81 ASN A C 1
ATOM 674 O O . ASN A 1 81 ? 28.189 2.359 -7.034 1.00 76.38 81 ASN A O 1
ATOM 678 N N . SER A 1 82 ? 26.226 1.778 -6.071 1.00 78.69 82 SER A N 1
ATOM 679 C CA . SER A 1 82 ? 26.514 2.178 -4.689 1.00 78.69 82 SER A CA 1
ATOM 680 C C . SER A 1 82 ? 26.918 3.648 -4.569 1.00 78.69 82 SER A C 1
ATOM 682 O O . SER A 1 82 ? 27.738 4.010 -3.720 1.00 78.69 82 SER A O 1
ATOM 684 N N . ASN A 1 83 ? 26.393 4.501 -5.453 1.00 78.81 83 ASN A N 1
ATOM 685 C CA . ASN A 1 83 ? 26.725 5.922 -5.477 1.00 78.81 83 ASN A CA 1
ATOM 686 C C . ASN A 1 83 ? 25.811 6.758 -4.557 1.00 78.81 83 ASN A C 1
ATOM 688 O O . ASN A 1 83 ? 26.040 7.964 -4.409 1.00 78.81 83 ASN A O 1
ATOM 692 N N . GLY A 1 84 ? 24.802 6.130 -3.938 1.00 78.62 84 GLY A N 1
ATOM 693 C CA . GLY A 1 84 ? 23.830 6.766 -3.052 1.00 78.62 84 GLY A CA 1
ATOM 694 C C . GLY A 1 84 ? 22.848 7.692 -3.773 1.00 78.62 84 GLY A C 1
ATOM 695 O O . GLY A 1 84 ? 22.266 8.578 -3.143 1.00 78.62 84 GLY A O 1
ATOM 696 N N . LYS A 1 85 ? 22.696 7.548 -5.090 1.00 79.12 85 LYS A N 1
ATOM 697 C CA . LYS A 1 85 ? 21.795 8.317 -5.953 1.00 79.12 85 LYS A CA 1
ATOM 698 C C . LYS A 1 85 ? 20.933 7.347 -6.749 1.00 79.12 85 LYS A C 1
ATOM 700 O O . LYS A 1 85 ? 21.303 6.206 -6.952 1.00 79.12 85 LYS A O 1
ATOM 705 N N . PHE A 1 86 ? 19.778 7.828 -7.193 1.00 80.69 86 PHE A N 1
ATOM 706 C CA . PHE A 1 86 ? 18.882 7.055 -8.045 1.00 80.69 86 PHE A CA 1
ATOM 707 C C . PHE A 1 86 ? 19.101 7.467 -9.498 1.00 80.69 86 PHE A C 1
ATOM 709 O O . PHE A 1 86 ? 18.723 8.576 -9.888 1.00 80.69 86 PHE A O 1
ATOM 716 N N . ASP A 1 87 ? 19.714 6.591 -10.291 1.00 84.69 87 ASP A N 1
ATOM 717 C CA . ASP A 1 87 ? 19.896 6.813 -11.726 1.00 84.69 87 ASP A CA 1
ATOM 718 C C . ASP A 1 87 ? 18.689 6.293 -12.540 1.00 84.69 87 ASP A C 1
ATOM 720 O O . ASP A 1 87 ? 17.864 5.517 -12.063 1.00 84.69 87 ASP A O 1
ATOM 724 N N . GLU A 1 88 ? 18.575 6.677 -13.819 1.00 85.25 88 GLU A N 1
ATOM 725 C CA . GLU A 1 88 ? 17.493 6.229 -14.729 1.00 85.25 88 GLU A CA 1
ATOM 726 C C . GLU A 1 88 ? 17.345 4.694 -14.804 1.00 85.25 88 GLU A C 1
ATOM 728 O O . GLU A 1 88 ? 16.253 4.178 -15.047 1.00 85.25 88 GLU A O 1
ATOM 733 N N . GLY A 1 89 ? 18.435 3.949 -14.600 1.00 85.25 89 GLY A N 1
ATOM 734 C CA . GLY A 1 89 ? 18.432 2.483 -14.562 1.00 85.25 89 GLY A CA 1
ATOM 735 C C . GLY A 1 89 ? 17.877 1.885 -13.266 1.00 85.25 89 GLY A C 1
ATOM 736 O O . GLY A 1 89 ? 17.524 0.709 -13.252 1.00 85.25 89 GLY A O 1
ATOM 737 N N . GLU A 1 90 ? 17.769 2.691 -12.214 1.00 87.94 90 GLU A N 1
ATOM 738 C CA . GLU A 1 90 ? 17.378 2.313 -10.852 1.00 87.94 90 GLU A CA 1
ATOM 739 C C . GLU A 1 90 ? 16.010 2.895 -10.479 1.00 87.94 90 GLU A C 1
ATOM 741 O O . GLU A 1 90 ? 15.523 2.703 -9.372 1.00 87.94 90 GLU A O 1
ATOM 746 N N . ILE A 1 91 ? 15.363 3.594 -11.411 1.00 91.00 91 ILE A N 1
ATOM 747 C CA . ILE A 1 91 ? 14.013 4.124 -11.258 1.00 91.00 91 ILE A CA 1
ATOM 748 C C . ILE A 1 91 ? 13.110 3.411 -12.256 1.00 91.00 91 ILE A C 1
ATOM 750 O O . ILE A 1 91 ? 13.331 3.479 -13.467 1.00 91.00 91 ILE A O 1
ATOM 754 N N . TYR A 1 92 ? 12.079 2.744 -11.753 1.00 93.50 92 TYR A N 1
ATOM 755 C CA . TYR A 1 92 ? 11.038 2.124 -12.556 1.00 93.50 92 TYR A CA 1
ATOM 756 C C . TYR A 1 92 ? 9.769 2.970 -12.485 1.00 93.50 92 TYR A C 1
ATOM 758 O O . TYR A 1 92 ? 9.065 3.007 -11.474 1.00 93.50 92 TYR A O 1
ATOM 766 N N . ARG A 1 93 ? 9.510 3.722 -13.554 1.00 94.44 93 ARG A N 1
ATOM 767 C CA . ARG A 1 93 ? 8.421 4.703 -13.580 1.00 94.44 93 ARG A CA 1
ATOM 768 C C . ARG A 1 93 ? 7.063 4.001 -13.711 1.00 94.44 93 ARG A C 1
ATOM 770 O O . ARG A 1 93 ? 6.995 2.973 -14.390 1.00 94.44 93 ARG A O 1
ATOM 777 N N . PRO A 1 94 ? 5.961 4.574 -13.186 1.00 93.81 94 PRO A N 1
ATOM 778 C CA . PRO A 1 94 ? 4.633 3.968 -13.311 1.00 93.81 94 PRO A CA 1
ATOM 779 C C . PRO A 1 94 ? 4.241 3.757 -14.774 1.00 93.81 94 PRO A C 1
ATOM 781 O O . PRO A 1 94 ? 3.689 2.726 -15.130 1.00 93.81 94 PRO A O 1
ATOM 784 N N . MET A 1 95 ? 4.613 4.704 -15.637 1.00 93.06 95 MET A N 1
ATOM 785 C CA . MET A 1 95 ? 4.388 4.632 -17.077 1.00 93.06 95 MET A CA 1
ATOM 786 C C . MET A 1 95 ? 5.093 3.438 -17.736 1.00 93.06 95 MET A C 1
ATOM 788 O O . MET A 1 95 ? 4.488 2.748 -18.546 1.00 93.06 95 MET A O 1
ATOM 792 N N . GLU A 1 96 ? 6.359 3.186 -17.381 1.00 94.88 96 GLU A N 1
ATOM 793 C CA . GLU A 1 96 ? 7.113 2.036 -17.896 1.00 94.88 96 GLU A CA 1
ATOM 794 C C . GLU A 1 96 ? 6.497 0.725 -17.401 1.00 94.88 96 GLU A C 1
ATOM 796 O O . GLU A 1 96 ? 6.347 -0.216 -18.169 1.00 94.88 96 GLU A O 1
ATOM 801 N N . PHE A 1 97 ? 6.121 0.674 -16.122 1.00 95.00 97 PHE A N 1
ATOM 802 C CA . PHE A 1 97 ? 5.500 -0.503 -15.527 1.00 95.00 97 PHE A CA 1
ATOM 803 C C . PHE A 1 97 ? 4.158 -0.839 -16.182 1.00 95.00 97 PHE A C 1
ATOM 805 O O . PHE A 1 97 ? 3.918 -1.993 -16.528 1.00 95.00 97 PHE A O 1
ATOM 812 N N . LEU A 1 98 ? 3.303 0.167 -16.381 1.00 94.12 98 LEU A N 1
ATOM 813 C CA . LEU A 1 98 ? 2.008 0.002 -17.039 1.00 94.12 98 LEU A CA 1
ATOM 814 C C . LEU A 1 98 ? 2.165 -0.455 -18.484 1.00 94.12 98 LEU A C 1
ATOM 816 O O . LEU A 1 98 ? 1.392 -1.298 -18.920 1.00 94.12 98 LEU A O 1
ATOM 820 N N . ASP A 1 99 ? 3.173 0.053 -19.193 1.00 93.00 99 ASP A N 1
ATOM 821 C CA . ASP A 1 99 ? 3.504 -0.393 -20.545 1.00 93.00 99 ASP A CA 1
ATOM 822 C C . ASP A 1 99 ? 3.860 -1.885 -20.573 1.00 93.00 99 ASP A C 1
ATOM 824 O O . ASP A 1 99 ? 3.290 -2.640 -21.359 1.00 93.00 99 ASP A O 1
ATOM 828 N N . ASP A 1 100 ? 4.704 -2.331 -19.638 1.00 92.94 100 ASP A N 1
ATOM 829 C CA . ASP A 1 100 ? 5.185 -3.716 -19.564 1.00 92.94 100 ASP A CA 1
ATOM 830 C C . ASP A 1 100 ? 4.094 -4.739 -19.190 1.00 92.94 100 ASP A C 1
ATOM 832 O O . ASP A 1 100 ? 4.244 -5.926 -19.484 1.00 92.94 100 ASP A O 1
ATOM 836 N N . ILE A 1 101 ? 3.004 -4.301 -18.546 1.00 92.06 101 ILE A N 1
ATOM 837 C CA . ILE A 1 101 ? 1.840 -5.151 -18.224 1.00 92.06 101 ILE A CA 1
ATOM 838 C C . ILE A 1 101 ? 0.626 -4.870 -19.115 1.00 92.06 101 ILE A C 1
ATOM 840 O O . ILE A 1 101 ? -0.408 -5.532 -18.985 1.00 92.06 101 ILE A O 1
ATOM 844 N N . SER A 1 102 ? 0.713 -3.874 -19.996 1.00 88.69 102 SER A N 1
ATOM 845 C CA . SER A 1 102 ? -0.368 -3.550 -20.917 1.00 88.69 102 SER A CA 1
ATOM 846 C C . SER A 1 102 ? -0.552 -4.685 -21.924 1.00 88.69 102 SER A C 1
ATOM 848 O O . SER A 1 102 ? 0.394 -5.381 -22.287 1.00 88.69 102 SER A O 1
ATOM 850 N N . SER A 1 103 ? -1.788 -4.904 -22.380 1.00 82.00 103 SER A N 1
ATOM 851 C CA . SER A 1 103 ? -2.097 -5.940 -23.384 1.00 82.00 103 SER A CA 1
ATOM 852 C C . SER A 1 103 ? -1.646 -7.362 -22.999 1.00 82.00 103 SER A C 1
ATOM 854 O O . SER A 1 103 ? -1.402 -8.202 -23.863 1.00 82.00 103 SER A O 1
ATOM 856 N N . CYS A 1 104 ? -1.547 -7.643 -21.698 1.00 86.69 104 CYS A N 1
ATOM 857 C CA . CYS A 1 104 ? -1.127 -8.940 -21.183 1.00 86.69 104 CYS A CA 1
ATOM 858 C C . CYS A 1 104 ? -2.111 -10.052 -21.582 1.00 86.69 104 CYS A C 1
ATOM 860 O O . CYS A 1 104 ? -3.313 -9.921 -21.351 1.00 86.69 104 CYS A O 1
ATOM 862 N N . ASN A 1 105 ? -1.609 -11.181 -22.094 1.00 87.50 105 ASN A N 1
ATOM 863 C CA . ASN A 1 105 ? -2.422 -12.344 -22.483 1.00 87.50 105 ASN A CA 1
ATOM 864 C C . ASN A 1 105 ? -3.015 -13.123 -21.294 1.00 87.50 105 ASN A C 1
ATOM 866 O O . ASN A 1 105 ? -3.810 -14.046 -21.496 1.00 87.50 105 ASN A O 1
ATOM 870 N N . ALA A 1 106 ? -2.635 -12.791 -20.057 1.00 86.00 106 ALA A N 1
ATOM 871 C CA . ALA A 1 106 ? -3.264 -13.355 -18.868 1.00 86.00 106 ALA A CA 1
ATOM 872 C C . ALA A 1 106 ? -4.753 -12.977 -18.821 1.00 86.00 106 ALA A C 1
ATOM 874 O O . ALA A 1 106 ? -5.135 -11.865 -19.184 1.00 86.00 106 ALA A O 1
ATOM 875 N N . LYS A 1 107 ? -5.623 -13.861 -18.315 1.00 82.94 107 LYS A N 1
ATOM 876 C CA . LYS A 1 107 ? -7.048 -13.511 -18.149 1.00 82.94 107 LYS A CA 1
ATOM 877 C C . LYS A 1 107 ? -7.219 -12.370 -17.151 1.00 82.94 107 LYS A C 1
ATOM 879 O O . LYS A 1 107 ? -8.153 -11.587 -17.290 1.00 82.94 107 LYS A O 1
ATOM 884 N N . ARG A 1 108 ? -6.348 -12.313 -16.137 1.00 86.19 108 ARG A N 1
ATOM 885 C CA . ARG A 1 108 ? -6.315 -11.274 -15.103 1.00 86.19 108 ARG A CA 1
ATOM 886 C C . ARG A 1 108 ? -4.879 -10.948 -14.695 1.00 86.19 108 ARG A C 1
ATOM 888 O O . ARG A 1 108 ? -4.069 -11.852 -14.505 1.00 86.19 108 ARG A O 1
ATOM 895 N N . VAL A 1 109 ? -4.594 -9.670 -14.496 1.00 87.81 109 VAL A N 1
ATOM 896 C CA . VAL A 1 109 ? -3.380 -9.158 -13.860 1.00 87.81 109 VAL A CA 1
ATOM 897 C C . VAL A 1 109 ? -3.804 -8.471 -12.568 1.00 87.81 109 VAL A C 1
ATOM 899 O O . VAL A 1 109 ? -4.671 -7.603 -12.581 1.00 87.81 109 VAL A O 1
ATOM 902 N N . ILE A 1 110 ? -3.234 -8.882 -11.443 1.00 87.75 110 ILE A N 1
ATOM 903 C CA . ILE A 1 110 ? -3.511 -8.313 -10.125 1.00 87.75 110 ILE A CA 1
ATOM 904 C C . ILE A 1 110 ? -2.231 -7.651 -9.647 1.00 87.75 110 ILE A C 1
ATOM 906 O O . ILE A 1 110 ? -1.214 -8.323 -9.506 1.00 87.75 110 ILE A O 1
ATOM 910 N N . VAL A 1 111 ? -2.289 -6.352 -9.393 1.00 90.19 111 VAL A N 1
ATOM 911 C CA . VAL A 1 111 ? -1.183 -5.565 -8.857 1.00 90.19 111 VAL A CA 1
ATOM 912 C C . VAL A 1 111 ? -1.550 -5.132 -7.447 1.00 90.19 111 VAL A C 1
ATOM 914 O O . VAL A 1 111 ? -2.483 -4.358 -7.260 1.00 90.19 111 VAL A O 1
ATOM 917 N N . VAL A 1 112 ? -0.819 -5.617 -6.453 1.00 89.75 112 VAL A N 1
ATOM 918 C CA . VAL A 1 112 ? -0.926 -5.165 -5.063 1.00 89.75 112 VAL A CA 1
ATOM 919 C C . VAL A 1 112 ? 0.246 -4.233 -4.801 1.00 89.75 112 VAL A C 1
ATOM 921 O O . VAL A 1 112 ? 1.390 -4.678 -4.739 1.00 89.75 112 VAL A O 1
ATOM 924 N N . ALA A 1 113 ? -0.034 -2.936 -4.713 1.00 90.12 113 ALA A N 1
ATOM 925 C CA . ALA A 1 113 ? 0.963 -1.889 -4.547 1.00 90.12 113 ALA A CA 1
ATOM 926 C C . ALA A 1 113 ? 1.006 -1.432 -3.089 1.00 90.12 113 ALA A C 1
ATOM 928 O O . ALA A 1 113 ? 0.392 -0.429 -2.725 1.00 90.12 113 ALA A O 1
ATOM 929 N N . ASP A 1 114 ? 1.739 -2.182 -2.262 1.00 88.44 114 ASP A N 1
ATOM 930 C CA . ASP A 1 114 ? 1.959 -1.839 -0.859 1.00 88.44 114 ASP A CA 1
ATOM 931 C C . ASP A 1 114 ? 3.195 -0.949 -0.700 1.00 88.44 114 ASP A C 1
ATOM 933 O O . ASP A 1 114 ? 4.292 -1.386 -0.342 1.00 88.44 114 ASP A O 1
ATOM 937 N N . GLN A 1 115 ? 3.025 0.307 -1.105 1.00 85.88 115 GLN A N 1
ATOM 938 C CA . GLN A 1 115 ? 4.084 1.302 -1.214 1.00 85.88 115 GLN A CA 1
ATOM 939 C C . GLN A 1 115 ? 3.546 2.686 -0.863 1.00 85.88 115 GLN A C 1
ATOM 941 O O . GLN A 1 115 ? 2.355 2.967 -1.024 1.00 85.88 115 GLN A O 1
ATOM 946 N N . SER A 1 116 ? 4.445 3.589 -0.467 1.00 83.25 116 SER A N 1
ATOM 947 C CA . SER A 1 116 ? 4.115 5.015 -0.418 1.00 83.25 116 SER A CA 1
ATOM 948 C C . SER A 1 116 ? 3.642 5.520 -1.784 1.00 83.25 116 SER A C 1
ATOM 950 O O . SER A 1 116 ? 4.004 4.974 -2.820 1.00 83.25 116 SER A O 1
ATOM 952 N N . PHE A 1 117 ? 2.815 6.569 -1.797 1.00 84.81 117 PHE A N 1
ATOM 953 C CA . PHE A 1 117 ? 2.333 7.193 -3.036 1.00 84.81 117 PHE A CA 1
ATOM 954 C C . PHE A 1 117 ? 1.699 6.211 -4.051 1.00 84.81 117 PHE A C 1
ATOM 956 O O . PHE A 1 117 ? 1.649 6.512 -5.244 1.00 84.81 117 PHE A O 1
ATOM 963 N N . SER A 1 118 ? 1.189 5.054 -3.612 1.00 86.56 118 SER A N 1
ATOM 964 C CA . SER A 1 118 ? 0.651 4.012 -4.500 1.00 86.56 118 SER A CA 1
ATOM 965 C C . SER A 1 118 ? -0.619 4.455 -5.244 1.00 86.56 118 SER A C 1
ATOM 967 O O . SER A 1 118 ? -0.876 3.986 -6.354 1.00 86.56 118 SER A O 1
ATOM 969 N N . ALA A 1 119 ? -1.345 5.457 -4.729 1.00 84.44 119 ALA A N 1
ATOM 970 C CA . ALA A 1 119 ? -2.397 6.167 -5.470 1.00 84.44 119 ALA A CA 1
ATOM 971 C C . ALA A 1 119 ? -1.903 6.800 -6.789 1.00 84.44 119 ALA A C 1
ATOM 973 O O . ALA A 1 119 ? -2.676 6.957 -7.742 1.00 84.44 119 ALA A O 1
ATOM 974 N N . GLY A 1 120 ? -0.614 7.155 -6.863 1.00 85.94 120 GLY A N 1
ATOM 975 C CA . GLY A 1 120 ? 0.027 7.672 -8.069 1.00 85.94 120 GLY A CA 1
ATOM 976 C C . GLY A 1 120 ? -0.037 6.663 -9.213 1.00 85.94 120 GLY A C 1
ATOM 977 O O . GLY A 1 120 ? -0.437 7.025 -10.315 1.00 85.94 120 GLY A O 1
ATOM 978 N N . LEU A 1 121 ? 0.212 5.378 -8.934 1.00 87.69 121 LEU A N 1
ATOM 979 C CA . LEU A 1 121 ? 0.116 4.305 -9.928 1.00 87.69 121 LEU A CA 1
ATOM 980 C C . LEU A 1 121 ? -1.308 4.165 -10.488 1.00 87.69 121 LEU A C 1
ATOM 982 O O . LEU A 1 121 ? -1.482 4.019 -11.696 1.00 87.69 121 LEU A O 1
ATOM 986 N N . VAL A 1 122 ? -2.333 4.264 -9.635 1.00 88.12 122 VAL A N 1
ATOM 987 C CA . VAL A 1 122 ? -3.742 4.228 -10.072 1.00 88.12 122 VAL A CA 1
ATOM 988 C C . VAL A 1 122 ? -4.088 5.445 -10.927 1.00 88.12 122 VAL A C 1
ATOM 990 O O . VAL A 1 122 ? -4.776 5.314 -11.940 1.00 88.12 122 VAL A O 1
ATOM 993 N N . THR A 1 123 ? -3.606 6.626 -10.540 1.00 87.62 123 THR A N 1
ATOM 994 C CA . THR A 1 123 ? -3.815 7.856 -11.314 1.00 87.62 123 THR A CA 1
ATOM 995 C C . THR A 1 123 ? -3.153 7.740 -12.686 1.00 87.62 123 THR A C 1
ATOM 997 O O . THR A 1 123 ? -3.820 7.925 -13.702 1.00 87.62 123 THR A O 1
ATOM 1000 N N . THR A 1 124 ? -1.889 7.305 -12.740 1.00 90.06 124 THR A N 1
ATOM 1001 C CA . THR A 1 124 ? -1.186 7.082 -14.009 1.00 90.06 124 THR A CA 1
ATOM 1002 C C . THR A 1 124 ? -1.851 5.999 -14.855 1.00 90.06 124 THR A C 1
ATOM 1004 O O . THR A 1 124 ? -1.894 6.144 -16.068 1.00 90.06 124 THR A O 1
ATOM 1007 N N . ALA A 1 125 ? -2.417 4.943 -14.266 1.00 88.62 125 ALA A N 1
ATOM 1008 C CA . ALA A 1 125 ? -3.133 3.908 -15.017 1.00 88.62 125 ALA A CA 1
ATOM 1009 C C . ALA A 1 125 ? -4.377 4.456 -15.735 1.00 88.62 125 ALA A C 1
ATOM 1011 O O . ALA A 1 125 ? -4.628 4.114 -16.894 1.00 88.62 125 ALA A O 1
ATOM 1012 N N . LYS A 1 126 ? -5.132 5.343 -15.071 1.00 86.69 126 LYS A N 1
ATOM 1013 C CA . LYS A 1 126 ? -6.280 6.035 -15.680 1.00 86.69 126 LYS A CA 1
ATOM 1014 C C . LYS A 1 126 ? -5.831 6.909 -16.851 1.00 86.69 126 LYS A C 1
ATOM 1016 O O . LYS A 1 126 ? -6.416 6.827 -17.933 1.00 86.69 126 LYS A O 1
ATOM 1021 N N . ASP A 1 127 ? -4.766 7.679 -16.653 1.00 87.62 127 ASP A N 1
ATOM 1022 C CA . ASP A 1 127 ? -4.207 8.551 -17.688 1.00 87.62 127 ASP A CA 1
ATOM 1023 C C . ASP A 1 127 ? -3.626 7.746 -18.860 1.00 87.62 127 ASP A C 1
ATOM 1025 O O . ASP A 1 127 ? -3.873 8.083 -20.015 1.00 87.62 127 ASP A O 1
ATOM 1029 N N . TYR A 1 128 ? -2.925 6.642 -18.581 1.00 88.44 128 TYR A N 1
ATOM 1030 C CA . TYR A 1 128 ? -2.364 5.720 -19.575 1.00 88.44 128 TYR A CA 1
ATOM 1031 C C . TYR A 1 128 ? -3.461 5.169 -20.488 1.00 88.44 128 TYR A C 1
ATOM 1033 O O . TYR A 1 128 ? -3.350 5.246 -21.712 1.00 88.44 128 TYR A O 1
ATOM 1041 N N . SER A 1 129 ? -4.547 4.653 -19.900 1.00 85.50 129 SER A N 1
ATOM 1042 C CA . SER A 1 129 ? -5.655 4.086 -20.672 1.00 85.50 129 SER A CA 1
ATOM 1043 C C . SER A 1 129 ? -6.341 5.141 -21.547 1.00 85.50 129 SER A C 1
ATOM 1045 O O . SER A 1 129 ? -6.665 4.864 -22.701 1.00 85.50 129 SER A O 1
ATOM 1047 N N . SER A 1 130 ? -6.482 6.369 -21.034 1.00 84.38 130 SER A N 1
ATOM 1048 C CA . SER A 1 130 ? -7.035 7.506 -21.776 1.00 84.38 130 SER A CA 1
ATOM 1049 C C . SER A 1 130 ? -6.127 7.958 -22.930 1.00 84.38 130 SER A C 1
ATOM 1051 O O . SER A 1 130 ? -6.590 8.133 -24.056 1.00 84.38 130 SER A O 1
ATOM 1053 N N . PHE A 1 131 ? -4.824 8.118 -22.677 1.00 85.38 131 PHE A N 1
ATOM 1054 C CA . PHE A 1 131 ? -3.879 8.701 -23.634 1.00 85.38 131 PHE A CA 1
ATOM 1055 C C . PHE A 1 131 ? -3.509 7.744 -24.773 1.00 85.38 131 PHE A C 1
ATOM 1057 O O . PHE A 1 131 ? -3.424 8.166 -25.925 1.00 85.38 131 PHE A O 1
ATOM 1064 N N . TYR A 1 132 ? -3.289 6.461 -24.468 1.00 81.50 132 TYR A N 1
ATOM 1065 C CA . TYR A 1 132 ? -2.815 5.479 -25.452 1.00 81.50 132 TYR A CA 1
ATOM 1066 C C . TYR A 1 132 ? -3.944 4.680 -26.107 1.00 81.50 132 TYR A C 1
ATOM 1068 O O . TYR A 1 132 ? -3.683 3.892 -27.013 1.00 81.50 132 TYR A O 1
ATOM 1076 N N . ASN A 1 133 ? -5.198 4.885 -25.678 1.00 75.06 133 ASN A N 1
ATOM 1077 C CA . ASN A 1 133 ? -6.344 4.066 -26.084 1.00 75.06 133 ASN A CA 1
ATOM 1078 C C . ASN A 1 133 ? -6.077 2.557 -25.889 1.00 75.06 133 ASN A C 1
ATOM 1080 O O . ASN A 1 133 ? -6.572 1.707 -26.633 1.00 75.06 133 ASN A O 1
ATOM 1084 N N . THR A 1 134 ? -5.254 2.232 -24.890 1.00 74.44 134 THR A N 1
ATOM 1085 C CA . THR A 1 134 ? -4.860 0.867 -24.549 1.00 74.44 134 THR A CA 1
ATOM 1086 C C . THR A 1 134 ? -5.758 0.363 -23.429 1.00 74.44 134 THR A C 1
ATOM 1088 O O . THR A 1 134 ? -6.015 1.059 -22.439 1.00 74.44 134 THR A O 1
ATOM 1091 N N . SER A 1 135 ? -6.244 -0.869 -23.575 1.00 66.38 135 SER A N 1
ATOM 1092 C CA . SER A 1 135 ? -7.061 -1.505 -22.549 1.00 66.38 135 SER A CA 1
ATOM 1093 C C . SER A 1 135 ? -6.173 -2.087 -21.452 1.00 66.38 135 SER A C 1
ATOM 1095 O O . SER A 1 135 ? -5.408 -3.017 -21.687 1.00 66.38 135 SER A O 1
ATOM 1097 N N . LEU A 1 136 ? -6.340 -1.576 -20.233 1.00 82.06 136 LEU A N 1
ATOM 1098 C CA . LEU A 1 136 ? -5.955 -2.257 -18.994 1.00 82.06 136 LEU A CA 1
ATOM 1099 C C . LEU A 1 136 ? -7.122 -3.124 -18.476 1.00 82.06 136 LEU A C 1
ATOM 1101 O O . LEU A 1 136 ? -7.271 -3.323 -17.277 1.00 82.06 136 LEU A O 1
ATOM 1105 N N . GLY A 1 137 ? -8.004 -3.603 -19.365 1.00 76.00 137 GLY A N 1
ATOM 1106 C CA . GLY A 1 137 ? -9.303 -4.190 -19.009 1.00 76.00 137 GLY A CA 1
ATOM 1107 C C . GLY A 1 137 ? -9.238 -5.491 -18.206 1.00 76.00 137 GLY A C 1
ATOM 1108 O O . GLY A 1 137 ? -10.235 -5.891 -17.612 1.00 76.00 137 GLY A O 1
ATOM 1109 N N . ASN A 1 138 ? -8.077 -6.143 -18.167 1.00 81.44 138 ASN A N 1
ATOM 1110 C CA . ASN A 1 138 ? -7.793 -7.303 -17.327 1.00 81.44 138 ASN A CA 1
ATOM 1111 C C . ASN A 1 138 ? -6.881 -6.979 -16.130 1.00 81.44 138 ASN A C 1
ATOM 1113 O O . ASN A 1 138 ? -6.522 -7.903 -15.402 1.00 81.44 138 ASN A O 1
ATOM 1117 N N . VAL A 1 139 ? -6.502 -5.716 -15.914 1.00 86.62 139 VAL A N 1
ATOM 1118 C CA . VAL A 1 139 ? -5.596 -5.284 -14.841 1.00 86.62 139 VAL A CA 1
ATOM 1119 C C . VAL A 1 139 ? -6.393 -4.697 -13.676 1.00 86.62 139 VAL A C 1
ATOM 1121 O O . VAL A 1 139 ? -7.177 -3.767 -13.845 1.00 86.62 139 VAL A O 1
ATOM 1124 N N . MET A 1 140 ? -6.161 -5.214 -12.471 1.00 87.38 140 MET A N 1
ATOM 1125 C CA . MET A 1 140 ? -6.691 -4.685 -11.213 1.00 87.38 140 MET A CA 1
ATOM 1126 C C . MET A 1 140 ? -5.536 -4.210 -10.338 1.00 87.38 140 MET A C 1
ATOM 1128 O O . MET A 1 140 ? -4.588 -4.963 -10.127 1.00 87.38 140 MET A O 1
ATOM 1132 N N . ILE A 1 141 ? -5.619 -2.982 -9.825 1.00 87.00 141 ILE A N 1
ATOM 1133 C CA . ILE A 1 141 ? -4.582 -2.380 -8.980 1.00 87.00 141 ILE A CA 1
ATOM 1134 C C . ILE A 1 141 ? -5.171 -2.077 -7.601 1.00 87.00 141 ILE A C 1
ATOM 1136 O O . ILE A 1 141 ? -6.156 -1.350 -7.500 1.00 87.00 141 ILE A O 1
ATOM 1140 N N . PHE A 1 142 ? -4.538 -2.610 -6.558 1.00 86.19 142 PHE A N 1
ATOM 1141 C CA . PHE A 1 142 ? -4.860 -2.397 -5.149 1.00 86.19 142 PHE A CA 1
ATOM 1142 C C . PHE A 1 142 ? -3.753 -1.542 -4.517 1.00 86.19 142 PHE A C 1
ATOM 1144 O O . PHE A 1 142 ? -2.694 -2.084 -4.187 1.00 86.19 142 PHE A O 1
ATOM 1151 N N . PRO A 1 143 ? -3.932 -0.215 -4.405 1.00 86.50 143 PRO A N 1
ATOM 1152 C CA . PRO A 1 143 ? -2.958 0.646 -3.748 1.00 86.50 143 PRO A CA 1
ATOM 1153 C C . PRO A 1 143 ? -3.130 0.603 -2.222 1.00 86.50 143 PRO A C 1
ATOM 1155 O O . PRO A 1 143 ? -4.252 0.552 -1.720 1.00 86.50 143 PRO A O 1
ATOM 1158 N N . SER A 1 144 ? -2.033 0.682 -1.470 1.00 81.25 144 SER A N 1
ATOM 1159 C CA . SER A 1 144 ? -2.088 0.858 -0.011 1.00 81.25 144 SER A CA 1
ATOM 1160 C C . SER A 1 144 ? -2.432 2.290 0.422 1.00 81.25 144 SER A C 1
ATOM 1162 O O . SER A 1 144 ? -2.744 2.521 1.591 1.00 81.25 144 SER A O 1
ATOM 1164 N N . THR A 1 145 ? -2.414 3.262 -0.496 1.00 75.31 145 THR A N 1
ATOM 1165 C CA . THR A 1 145 ? -2.850 4.642 -0.251 1.00 75.31 145 THR A CA 1
ATOM 1166 C C . THR A 1 145 ? -3.931 5.061 -1.246 1.00 75.31 145 THR A C 1
ATOM 1168 O O . THR A 1 145 ? -3.853 4.761 -2.435 1.00 75.31 145 THR A O 1
ATOM 1171 N N . LEU A 1 146 ? -4.945 5.790 -0.771 1.00 71.44 146 LEU A N 1
ATOM 1172 C CA . LEU A 1 146 ? -5.994 6.373 -1.625 1.00 71.44 146 LEU A CA 1
ATOM 1173 C C . LEU A 1 146 ? -5.654 7.796 -2.098 1.00 71.44 146 LEU A C 1
ATOM 1175 O O . LEU A 1 146 ? -6.286 8.329 -3.006 1.00 71.44 146 LEU A O 1
ATOM 1179 N N . ASP A 1 147 ? -4.636 8.410 -1.499 1.00 73.69 147 ASP A N 1
ATOM 1180 C CA . ASP A 1 147 ? -4.145 9.748 -1.803 1.00 73.69 147 ASP A CA 1
ATOM 1181 C C . ASP A 1 147 ? -2.639 9.746 -2.113 1.00 73.69 147 ASP A C 1
ATOM 1183 O O . ASP A 1 147 ? -1.926 8.757 -1.911 1.00 73.69 147 ASP A O 1
ATOM 1187 N N . TRP A 1 148 ? -2.137 10.898 -2.568 1.00 67.50 148 TRP A N 1
ATOM 1188 C CA . TRP A 1 148 ? -0.715 11.169 -2.824 1.00 67.50 148 TRP A CA 1
ATOM 1189 C C . TRP A 1 148 ? 0.100 11.323 -1.527 1.00 67.50 148 TRP A C 1
ATOM 1191 O O . TRP A 1 148 ? 1.042 12.112 -1.453 1.00 67.50 148 TRP A O 1
ATOM 1201 N N . SER A 1 149 ? -0.279 10.612 -0.467 1.00 64.19 149 SER A N 1
ATOM 1202 C CA . SER A 1 149 ? 0.414 10.683 0.810 1.00 64.19 149 SER A CA 1
ATOM 1203 C C . SER A 1 149 ? 1.626 9.758 0.839 1.00 64.19 149 SER A C 1
ATOM 1205 O O . SER A 1 149 ? 1.657 8.662 0.274 1.00 64.19 149 SER A O 1
ATOM 1207 N N . ARG A 1 150 ? 2.637 10.193 1.593 1.00 59.94 150 ARG A N 1
ATOM 1208 C CA . ARG A 1 150 ? 3.779 9.366 1.979 1.00 59.94 150 ARG A CA 1
ATOM 1209 C C . ARG A 1 150 ? 3.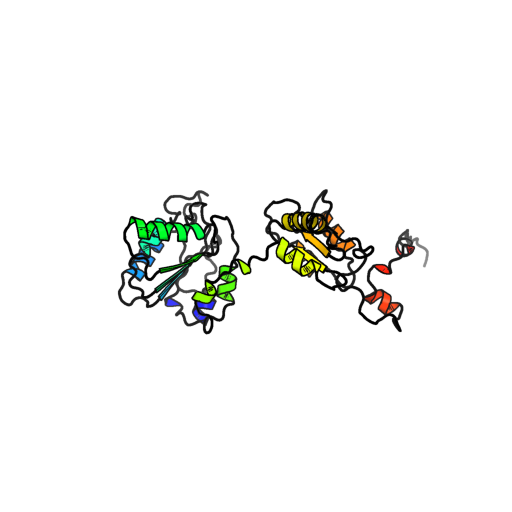388 8.447 3.140 1.00 59.94 150 ARG A C 1
ATOM 1211 O O . ARG A 1 150 ? 3.924 8.588 4.241 1.00 59.94 150 ARG A O 1
ATOM 1218 N N . ARG A 1 151 ? 2.409 7.567 2.939 1.00 63.88 151 ARG A N 1
ATOM 1219 C CA . ARG A 1 151 ? 2.054 6.532 3.914 1.00 63.88 151 ARG A CA 1
ATOM 1220 C C . ARG A 1 151 ? 2.813 5.256 3.567 1.00 63.88 151 ARG A C 1
ATOM 1222 O O . ARG A 1 151 ? 2.641 4.695 2.497 1.00 63.88 151 ARG A O 1
ATOM 1229 N N . ASP A 1 152 ? 3.718 4.872 4.457 1.00 59.97 152 ASP A N 1
ATOM 1230 C CA . ASP A 1 152 ? 4.392 3.576 4.412 1.00 59.97 152 ASP A CA 1
ATOM 1231 C C . ASP A 1 152 ? 3.825 2.779 5.578 1.00 59.97 152 ASP A C 1
ATOM 1233 O O . ASP A 1 152 ? 4.319 2.843 6.702 1.00 59.97 152 ASP A O 1
ATOM 1237 N N . ASN A 1 153 ? 2.660 2.192 5.353 1.00 60.88 153 ASN A N 1
ATOM 1238 C CA . ASN A 1 153 ? 1.972 1.371 6.324 1.00 60.88 153 ASN A CA 1
ATOM 1239 C C . ASN A 1 153 ? 1.783 0.000 5.686 1.00 60.88 153 ASN A C 1
ATOM 1241 O O . ASN A 1 153 ? 1.133 -0.125 4.660 1.00 60.88 153 ASN A O 1
ATOM 1245 N N . GLN A 1 154 ? 2.342 -1.029 6.321 1.00 68.94 154 GLN A N 1
ATOM 1246 C CA . GLN A 1 154 ? 2.349 -2.417 5.837 1.00 68.94 154 GLN A CA 1
ATOM 1247 C C . GLN A 1 154 ? 0.967 -3.081 5.927 1.00 68.94 154 GLN A C 1
ATOM 1249 O O . GLN A 1 154 ? 0.856 -4.303 5.892 1.00 68.94 154 GLN A O 1
ATOM 1254 N N . TRP A 1 155 ? -0.091 -2.287 6.090 1.00 73.31 155 TRP A N 1
ATOM 1255 C CA . TRP A 1 155 ? -1.432 -2.768 6.384 1.00 73.31 155 TRP A CA 1
ATOM 1256 C C . TRP A 1 155 ? -1.977 -3.611 5.239 1.00 73.31 155 TRP A C 1
ATOM 1258 O O . TRP A 1 155 ? -2.662 -4.592 5.496 1.00 73.31 155 TRP A O 1
ATOM 1268 N N . LEU A 1 156 ? -1.660 -3.271 3.982 1.00 73.94 156 LEU A N 1
ATOM 1269 C CA . LEU A 1 156 ? -2.142 -4.035 2.838 1.00 73.94 156 LEU A CA 1
ATOM 1270 C C . LEU A 1 156 ? -1.438 -5.393 2.793 1.00 73.94 156 LEU A C 1
ATOM 1272 O O . LEU A 1 156 ? -2.087 -6.413 2.576 1.00 73.94 156 LEU A O 1
ATOM 1276 N N . SER A 1 157 ? -0.135 -5.437 3.090 1.00 79.75 157 SER A N 1
ATOM 1277 C CA . SER A 1 157 ? 0.577 -6.700 3.304 1.00 79.75 157 SER A CA 1
ATOM 1278 C C . SER A 1 157 ? -0.009 -7.507 4.452 1.00 79.75 157 SER A C 1
ATOM 1280 O O . SER A 1 157 ? -0.215 -8.703 4.288 1.00 79.75 157 SER A O 1
ATOM 1282 N N . GLU A 1 158 ? -0.277 -6.890 5.601 1.00 78.44 158 GLU A N 1
ATOM 1283 C CA . GLU A 1 158 ? -0.846 -7.571 6.765 1.00 78.44 158 GLU A CA 1
ATOM 1284 C C . GLU A 1 158 ? -2.249 -8.101 6.473 1.00 78.44 158 GLU A C 1
ATOM 1286 O O . GLU A 1 158 ? -2.520 -9.269 6.748 1.00 78.44 158 GLU A O 1
ATOM 1291 N N . LEU A 1 159 ? -3.107 -7.296 5.847 1.00 77.69 159 LEU A N 1
ATOM 1292 C CA . LEU A 1 159 ? -4.441 -7.697 5.420 1.00 77.69 159 LEU A CA 1
ATOM 1293 C C . LEU A 1 159 ? -4.352 -8.894 4.476 1.00 77.69 159 LEU A C 1
ATOM 1295 O O . LEU A 1 159 ? -5.004 -9.908 4.715 1.00 77.69 159 LEU A O 1
ATOM 1299 N N . PHE A 1 160 ? -3.507 -8.826 3.445 1.00 75.38 160 PHE A N 1
ATOM 1300 C CA . PHE A 1 160 ? -3.314 -9.947 2.528 1.00 75.38 160 PHE A CA 1
ATOM 1301 C C . PHE A 1 160 ? -2.697 -11.166 3.218 1.00 75.38 160 PHE A C 1
ATOM 1303 O O . PHE A 1 160 ? -3.055 -12.281 2.879 1.00 75.38 160 PHE A O 1
ATOM 1310 N N . LEU A 1 161 ? -1.792 -11.020 4.181 1.00 78.38 161 LEU A N 1
ATOM 1311 C CA . LEU A 1 161 ? -1.203 -12.175 4.866 1.00 78.38 161 LEU A CA 1
ATOM 1312 C C . LEU A 1 161 ? -2.193 -12.882 5.799 1.00 78.38 161 LEU A C 1
ATOM 1314 O O . LEU A 1 161 ? -2.097 -14.095 5.955 1.00 78.38 161 LEU A O 1
ATOM 1318 N N . HIS A 1 162 ? -3.138 -12.148 6.389 1.00 77.19 162 HIS A N 1
ATOM 1319 C CA . HIS A 1 162 ? -4.079 -12.682 7.381 1.00 77.19 162 HIS A CA 1
ATOM 1320 C C . HIS A 1 162 ? -5.488 -12.953 6.832 1.00 77.19 162 HIS A C 1
ATOM 1322 O O . HIS A 1 162 ? -6.336 -13.479 7.553 1.00 77.19 162 HIS A O 1
ATOM 1328 N N . SER A 1 163 ? -5.757 -12.607 5.572 1.00 71.56 163 SER A N 1
ATOM 1329 C CA . SER A 1 163 ? -7.045 -12.880 4.928 1.00 71.56 163 SER A CA 1
ATOM 1330 C C . SER A 1 163 ? -7.208 -14.357 4.569 1.00 71.56 163 SER A C 1
ATOM 1332 O O . SER A 1 163 ? -6.279 -15.009 4.096 1.00 71.56 163 SER A O 1
ATOM 1334 N N . ASP A 1 164 ? -8.428 -14.878 4.719 1.00 74.00 164 ASP A N 1
ATOM 1335 C CA . ASP A 1 164 ? -8.797 -16.202 4.208 1.00 74.00 164 ASP A CA 1
ATOM 1336 C C . ASP A 1 164 ? -9.030 -16.113 2.692 1.00 74.00 164 ASP A C 1
ATOM 1338 O O . ASP A 1 164 ? -10.135 -15.798 2.238 1.00 74.00 164 ASP A O 1
ATOM 1342 N N . HIS A 1 165 ? -7.993 -16.392 1.899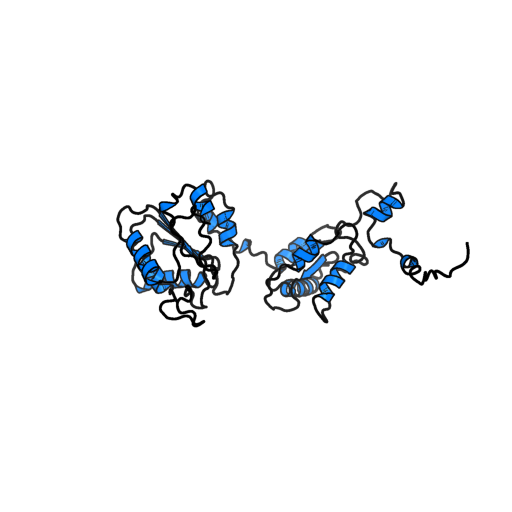 1.00 71.25 165 HIS A N 1
ATOM 1343 C CA . HIS A 1 165 ? -8.040 -16.325 0.429 1.00 71.25 165 HIS A CA 1
ATOM 1344 C C . HIS A 1 165 ? -8.907 -17.405 -0.225 1.00 71.25 165 HIS A C 1
ATOM 1346 O O . HIS A 1 165 ? -9.163 -17.341 -1.427 1.00 71.25 165 HIS A O 1
ATOM 1352 N N . ILE A 1 166 ? -9.374 -18.399 0.538 1.00 67.88 166 ILE A N 1
ATOM 1353 C CA . ILE A 1 166 ? -10.314 -19.414 0.046 1.00 67.88 166 ILE A CA 1
ATOM 1354 C C . ILE A 1 166 ? -11.741 -18.856 0.077 1.00 67.88 166 ILE A C 1
ATOM 1356 O O . ILE A 1 166 ? -12.556 -19.182 -0.790 1.00 67.88 166 ILE A O 1
ATOM 1360 N N . ARG A 1 167 ? -12.061 -18.025 1.076 1.00 65.56 167 ARG A N 1
ATOM 1361 C CA . ARG A 1 167 ? -13.427 -17.533 1.331 1.00 65.56 167 ARG A CA 1
ATOM 1362 C C . ARG A 1 167 ? -13.635 -16.051 1.035 1.00 65.56 167 ARG A C 1
ATOM 1364 O O . ARG A 1 167 ? -14.782 -15.622 0.905 1.00 65.56 167 ARG A O 1
ATOM 1371 N N . THR A 1 168 ? -12.564 -15.275 0.925 1.00 64.00 168 THR A N 1
ATOM 1372 C CA . THR A 1 168 ? -12.624 -13.824 0.727 1.00 64.00 168 THR A CA 1
ATOM 1373 C C . THR A 1 168 ? -12.474 -13.497 -0.750 1.00 64.00 168 THR A C 1
ATOM 1375 O O . THR A 1 168 ? -11.464 -13.804 -1.377 1.00 64.00 168 THR A O 1
ATOM 1378 N N . CYS A 1 169 ? -13.499 -12.879 -1.337 1.00 66.88 169 CYS A N 1
ATOM 1379 C CA . CYS A 1 169 ? -13.420 -12.393 -2.710 1.00 66.88 169 CYS A CA 1
ATOM 1380 C C . CYS A 1 169 ? -12.542 -11.135 -2.779 1.00 66.88 169 CYS A C 1
ATOM 1382 O O . CYS A 1 169 ? -12.604 -10.296 -1.887 1.00 66.88 169 CYS A O 1
ATOM 1384 N N . LEU A 1 170 ? -11.794 -10.967 -3.875 1.00 63.47 170 LEU A N 1
ATOM 1385 C CA . LEU A 1 170 ? -10.923 -9.801 -4.106 1.00 63.47 170 LEU A CA 1
ATOM 1386 C C . LEU A 1 170 ? -11.655 -8.453 -3.997 1.00 63.47 170 LEU A C 1
ATOM 1388 O O . LEU A 1 170 ? -11.061 -7.477 -3.562 1.00 63.47 170 LEU A O 1
ATOM 1392 N N . GLU A 1 171 ? -12.940 -8.405 -4.349 1.00 58.56 171 GLU A N 1
ATOM 1393 C CA . GLU A 1 171 ? -13.783 -7.208 -4.210 1.00 58.56 171 GLU A CA 1
ATOM 1394 C C . GLU A 1 171 ? -13.877 -6.745 -2.747 1.00 58.56 171 GLU A C 1
ATOM 1396 O O . GLU A 1 171 ? -13.707 -5.566 -2.466 1.00 58.56 171 GLU A O 1
ATOM 1401 N N . LYS A 1 172 ? -13.976 -7.688 -1.799 1.00 56.59 172 LYS A N 1
ATOM 1402 C CA . LYS A 1 172 ? -13.985 -7.400 -0.356 1.00 56.59 172 LYS A CA 1
ATOM 1403 C C . LYS A 1 172 ? -12.624 -6.982 0.201 1.00 56.59 172 LYS A C 1
ATOM 1405 O O . LYS A 1 172 ? -12.570 -6.418 1.282 1.00 56.59 172 LYS A O 1
ATOM 1410 N N . LEU A 1 173 ? -11.531 -7.273 -0.510 1.00 55.34 173 LEU A N 1
ATOM 1411 C CA . LEU A 1 173 ? -10.194 -6.779 -0.158 1.00 55.34 173 LEU A CA 1
ATOM 1412 C C . LEU A 1 173 ? -9.958 -5.350 -0.678 1.00 55.34 173 LEU A C 1
ATOM 1414 O O . LEU A 1 173 ? -9.037 -4.683 -0.214 1.00 55.34 173 LEU A O 1
ATOM 1418 N N . GLY A 1 174 ? -10.762 -4.896 -1.650 1.00 45.38 174 GLY A N 1
ATOM 1419 C CA . GLY A 1 174 ? -10.720 -3.547 -2.223 1.00 45.38 174 GLY A CA 1
ATOM 1420 C C . GLY A 1 174 ? -11.763 -2.577 -1.655 1.00 45.38 174 GLY A C 1
ATOM 1421 O O . GLY A 1 174 ? -11.613 -1.371 -1.837 1.00 45.38 174 GLY A O 1
ATOM 1422 N N . GLU A 1 175 ? -12.790 -3.073 -0.960 1.00 49.00 175 GLU A N 1
ATOM 1423 C CA . GLU A 1 175 ? -13.722 -2.271 -0.156 1.00 49.00 175 GLU A CA 1
ATOM 1424 C C . GLU A 1 175 ? -13.026 -1.778 1.124 1.00 49.00 175 GLU A C 1
ATOM 1426 O O . GLU A 1 175 ? -13.317 -2.220 2.229 1.00 49.00 175 GLU A O 1
ATOM 1431 N N . PHE A 1 176 ? -12.076 -0.853 0.973 1.00 45.47 176 PHE A N 1
ATOM 1432 C CA . PHE A 1 176 ? -11.687 0.021 2.074 1.00 45.47 176 PHE A CA 1
ATOM 1433 C C . PHE A 1 176 ? -12.732 1.135 2.144 1.00 45.47 176 PHE A C 1
ATOM 1435 O O . PHE A 1 176 ? -12.695 2.096 1.373 1.00 45.47 176 PHE A O 1
ATOM 1442 N N . ASP A 1 177 ? -13.725 0.947 3.007 1.00 40.84 177 ASP A N 1
ATOM 1443 C CA . ASP A 1 177 ? -14.741 1.951 3.294 1.00 40.84 177 ASP A CA 1
ATOM 1444 C C . ASP A 1 177 ? -14.053 3.165 3.949 1.00 40.84 177 ASP A C 1
ATOM 1446 O O . ASP A 1 177 ? -13.272 3.013 4.891 1.00 40.84 177 ASP A O 1
ATOM 1450 N N . GLU A 1 178 ? -14.346 4.392 3.503 1.00 43.44 178 GLU A N 1
ATOM 1451 C CA . GLU A 1 178 ? -13.972 5.589 4.277 1.00 43.44 178 GLU A CA 1
ATOM 1452 C C . GLU A 1 178 ? -14.566 5.534 5.701 1.00 43.44 178 GLU A C 1
ATOM 1454 O O . GLU A 1 178 ? -14.071 6.226 6.592 1.00 43.44 178 GLU A O 1
ATOM 1459 N N . GLY A 1 179 ? -15.574 4.678 5.924 1.00 41.19 179 GLY A N 1
ATOM 1460 C CA . GLY A 1 179 ? -16.113 4.310 7.231 1.00 41.19 179 GLY A CA 1
ATOM 1461 C C . GLY A 1 179 ? -15.166 3.540 8.166 1.00 41.19 179 GLY A C 1
ATOM 1462 O O . GLY A 1 179 ? -15.455 3.470 9.357 1.00 41.19 179 GLY A O 1
ATOM 1463 N N . GLU A 1 180 ? -14.031 3.006 7.693 1.00 43.47 180 GLU A N 1
ATOM 1464 C CA . GLU A 1 180 ? -13.011 2.392 8.566 1.00 43.47 180 GLU A CA 1
ATOM 1465 C C . GLU A 1 180 ? -11.888 3.363 8.974 1.00 43.47 180 GLU A C 1
ATOM 1467 O O . GLU A 1 180 ? -11.077 3.050 9.851 1.00 43.47 180 GLU A O 1
ATOM 1472 N N . ILE A 1 181 ? -11.849 4.584 8.415 1.00 50.28 181 ILE A N 1
ATOM 1473 C CA . ILE A 1 181 ? -11.026 5.657 8.986 1.00 50.28 181 ILE A CA 1
ATOM 1474 C C . ILE A 1 181 ? -11.773 6.199 10.192 1.00 50.28 181 ILE A C 1
ATOM 1476 O O . ILE A 1 181 ? -12.552 7.141 10.085 1.00 50.28 181 ILE A O 1
ATOM 1480 N N . TYR A 1 182 ? -11.496 5.617 11.351 1.00 57.38 182 TYR A N 1
ATOM 1481 C CA . TYR A 1 182 ? -12.079 6.070 12.600 1.00 57.38 182 TYR A CA 1
ATOM 1482 C C . TYR A 1 182 ? -11.557 7.468 12.942 1.00 57.38 182 TYR A C 1
ATOM 1484 O O . TYR A 1 182 ? -10.431 7.646 13.425 1.00 57.38 182 TYR A O 1
ATOM 1492 N N . ARG A 1 183 ? -12.341 8.497 12.604 1.00 73.62 183 ARG A N 1
ATOM 1493 C CA . ARG A 1 183 ? -11.895 9.883 12.743 1.00 73.62 183 ARG A CA 1
ATOM 1494 C C . ARG A 1 183 ? -11.749 10.199 14.229 1.00 73.62 183 ARG A C 1
ATOM 1496 O O . ARG A 1 183 ? -12.574 9.754 15.024 1.00 73.62 183 ARG A O 1
ATOM 1503 N N . PRO A 1 184 ? -10.783 11.044 14.633 1.00 75.44 184 PRO A N 1
ATOM 1504 C CA . PRO A 1 184 ? -10.628 11.413 16.038 1.00 75.44 184 PRO A CA 1
ATOM 1505 C C . PRO A 1 184 ? -11.927 11.905 16.690 1.00 75.44 184 PRO A C 1
ATOM 1507 O O . PRO A 1 184 ? -12.179 11.578 17.839 1.00 75.44 184 PRO A O 1
ATOM 1510 N N . MET A 1 185 ? -12.779 12.636 15.960 1.00 77.06 185 MET A N 1
ATOM 1511 C CA . MET A 1 185 ? -14.080 13.084 16.475 1.00 77.06 185 MET A CA 1
ATOM 1512 C C . MET A 1 185 ? -15.079 11.940 16.689 1.00 77.06 185 MET A C 1
ATOM 1514 O O . MET A 1 185 ? -15.773 11.952 17.696 1.00 77.06 185 MET A O 1
ATOM 1518 N N . GLU A 1 186 ? -15.137 10.962 15.784 1.00 74.88 186 GLU A N 1
ATOM 1519 C CA . GLU A 1 186 ? -16.022 9.790 15.898 1.00 74.88 186 GLU A CA 1
ATOM 1520 C C . GLU A 1 186 ? -15.571 8.893 17.055 1.00 74.88 186 GLU A C 1
ATOM 1522 O O . GLU A 1 186 ? -16.371 8.519 17.906 1.00 74.88 186 GLU A O 1
ATOM 1527 N N . PHE A 1 187 ? -14.259 8.664 17.170 1.00 81.12 187 PHE A N 1
ATOM 1528 C CA . PHE A 1 187 ? -13.669 7.975 18.315 1.00 81.12 187 PHE A CA 1
ATOM 1529 C C . PHE A 1 187 ? -13.991 8.653 19.646 1.00 81.12 187 PHE A C 1
ATOM 1531 O O . PHE A 1 187 ? -14.344 7.987 20.620 1.00 81.12 187 PHE A O 1
ATOM 1538 N N . LEU A 1 188 ? -13.854 9.980 19.704 1.00 82.44 188 LEU A N 1
ATOM 1539 C CA . LEU A 1 188 ? -14.148 10.743 20.911 1.00 82.44 188 LEU A CA 1
ATOM 1540 C C . LEU A 1 188 ? -15.634 10.692 21.266 1.00 82.44 188 LEU A C 1
ATOM 1542 O O . LEU A 1 188 ? -15.946 10.589 22.451 1.00 82.44 188 LEU A O 1
ATOM 1546 N N . ASP A 1 189 ? -16.521 10.711 20.271 1.00 80.81 189 ASP A N 1
ATOM 1547 C CA . ASP A 1 189 ? -17.962 10.569 20.468 1.00 80.81 189 ASP A CA 1
ATOM 1548 C C . ASP A 1 189 ? -18.310 9.214 21.090 1.00 80.81 189 ASP A C 1
ATOM 1550 O O . ASP A 1 189 ? -18.928 9.156 22.159 1.00 80.81 189 ASP A O 1
ATOM 1554 N N . ASP A 1 190 ? -17.774 8.133 20.525 1.00 78.44 190 ASP A N 1
ATOM 1555 C CA . ASP A 1 190 ? -17.997 6.777 21.020 1.00 78.44 190 ASP A CA 1
ATOM 1556 C C . ASP A 1 190 ? -17.485 6.594 22.454 1.00 78.44 190 ASP A C 1
ATOM 1558 O O . ASP A 1 190 ? -18.209 6.085 23.319 1.00 78.44 190 ASP A O 1
ATOM 1562 N N . ILE A 1 191 ? -16.267 7.057 22.766 1.00 80.19 191 ILE A N 1
ATOM 1563 C CA . ILE A 1 191 ? -15.730 6.920 24.129 1.00 80.19 191 ILE A CA 1
ATOM 1564 C C . ILE A 1 191 ? -16.354 7.906 25.120 1.00 80.19 191 ILE A C 1
ATOM 1566 O O . ILE A 1 191 ? -16.340 7.628 26.322 1.00 80.19 191 ILE A O 1
ATOM 1570 N N . SER A 1 192 ? -16.914 9.032 24.664 1.00 78.50 192 SER A N 1
ATOM 1571 C CA . SER A 1 192 ? -17.606 9.985 25.543 1.00 78.50 192 SER A CA 1
ATOM 1572 C C . SER A 1 192 ? -18.859 9.368 26.170 1.00 78.50 192 SER A C 1
ATOM 1574 O O . SER A 1 192 ? -19.188 9.658 27.322 1.00 78.50 192 SER A O 1
ATOM 1576 N N . SER A 1 193 ? -19.508 8.451 25.445 1.00 74.44 193 SER A N 1
ATOM 1577 C CA . SER A 1 193 ? -20.674 7.692 25.905 1.00 74.44 193 SER A CA 1
ATOM 1578 C C . SER A 1 193 ? -20.311 6.483 26.786 1.00 74.44 193 SER A C 1
ATOM 1580 O O . SER A 1 193 ? -21.184 5.820 27.356 1.00 74.44 193 SER A O 1
ATOM 1582 N N . CYS A 1 194 ? -19.016 6.182 26.938 1.00 71.75 194 CYS A N 1
ATOM 1583 C CA . CYS A 1 194 ? -18.552 4.997 27.643 1.00 71.75 194 CYS A CA 1
ATOM 1584 C C . CYS A 1 194 ? -18.782 5.101 29.163 1.00 71.75 194 CYS A C 1
ATOM 1586 O O . CYS A 1 194 ? -18.136 5.877 29.872 1.00 71.75 194 CYS A O 1
ATOM 1588 N N . ASN A 1 195 ? -19.620 4.210 29.706 1.00 72.31 195 ASN A N 1
ATOM 1589 C CA . ASN A 1 195 ? -19.894 4.089 31.148 1.00 72.31 195 ASN A CA 1
ATOM 1590 C C . ASN A 1 195 ? -18.732 3.495 31.976 1.00 72.31 195 ASN A C 1
ATOM 1592 O O . ASN A 1 195 ? -18.902 3.151 33.152 1.00 72.31 195 ASN A O 1
ATOM 1596 N N . ALA A 1 196 ? -17.540 3.349 31.395 1.00 69.25 196 ALA A N 1
ATOM 1597 C CA . ALA A 1 196 ? -16.375 2.873 32.122 1.00 69.25 196 ALA A CA 1
ATOM 1598 C C . ALA A 1 196 ? -15.990 3.842 33.252 1.00 69.25 196 ALA A C 1
ATOM 1600 O O . ALA A 1 196 ? -16.063 5.067 33.135 1.00 69.25 196 ALA A O 1
ATOM 1601 N N . LYS A 1 197 ? -15.490 3.302 34.373 1.00 67.62 197 LYS A N 1
ATOM 1602 C CA . LYS A 1 197 ? -14.947 4.143 35.459 1.00 67.62 197 LYS A CA 1
ATOM 1603 C C . LYS A 1 197 ? -13.764 4.993 34.985 1.00 67.62 197 LYS A C 1
ATOM 1605 O O . LYS A 1 197 ? -13.545 6.073 35.537 1.00 67.62 197 LYS A O 1
ATOM 1610 N N . ARG A 1 198 ? -13.030 4.489 33.989 1.00 72.31 198 ARG A N 1
ATOM 1611 C CA . ARG A 1 198 ? -11.899 5.121 33.313 1.00 72.31 198 ARG A CA 1
ATOM 1612 C C . ARG A 1 198 ? -11.763 4.559 31.898 1.00 72.31 198 ARG A C 1
ATOM 1614 O O . ARG A 1 198 ? -11.944 3.359 31.724 1.00 72.31 198 ARG A O 1
ATOM 1621 N N . VAL A 1 199 ? -11.378 5.410 30.956 1.00 76.00 199 VAL A N 1
ATOM 1622 C CA . VAL A 1 199 ? -10.918 5.044 29.613 1.00 76.00 199 VAL A CA 1
ATOM 1623 C C . VAL A 1 199 ? -9.460 5.483 29.494 1.00 76.00 199 VAL A C 1
ATOM 1625 O O . VAL A 1 199 ? -9.125 6.619 29.829 1.00 76.00 199 VAL A O 1
ATOM 1628 N N . ILE A 1 200 ? -8.580 4.577 29.080 1.00 77.50 200 ILE A N 1
ATOM 1629 C CA . ILE A 1 200 ? -7.163 4.876 28.852 1.00 77.50 200 ILE A CA 1
ATOM 1630 C C . ILE A 1 200 ? -6.895 4.639 27.378 1.00 77.50 200 ILE A C 1
ATOM 1632 O O . ILE A 1 200 ? -7.134 3.544 26.879 1.00 77.50 200 ILE A O 1
ATOM 1636 N N . VAL A 1 201 ? -6.415 5.675 26.706 1.00 81.56 201 VAL A N 1
ATOM 1637 C CA . VAL A 1 201 ? -6.076 5.653 25.290 1.00 81.56 201 VAL A CA 1
ATOM 1638 C C . VAL A 1 201 ? -4.564 5.744 25.181 1.00 81.56 201 VAL A C 1
ATOM 1640 O O . VAL A 1 201 ? -3.969 6.755 25.557 1.00 81.56 201 VAL A O 1
ATOM 1643 N N . VAL A 1 202 ? -3.945 4.676 24.689 1.00 82.00 202 VAL A N 1
ATOM 1644 C CA . VAL A 1 202 ? -2.523 4.650 24.342 1.00 82.00 202 VAL A CA 1
ATOM 1645 C C . VAL A 1 202 ? -2.443 4.890 22.841 1.00 82.00 202 VAL A C 1
ATOM 1647 O O . VAL A 1 202 ? -2.750 4.006 22.049 1.00 82.00 202 VAL A O 1
ATOM 1650 N N . ALA A 1 203 ? -2.128 6.121 22.453 1.00 82.31 203 ALA A N 1
ATOM 1651 C CA . ALA A 1 203 ? -2.088 6.542 21.062 1.00 82.31 203 ALA A CA 1
ATOM 1652 C C . ALA A 1 203 ? -0.654 6.423 20.540 1.00 82.31 203 ALA A C 1
ATOM 1654 O O . ALA A 1 203 ? 0.053 7.422 20.408 1.00 82.31 203 ALA A O 1
ATOM 1655 N N . ASP A 1 204 ? -0.233 5.187 20.273 1.00 76.00 204 ASP A N 1
ATOM 1656 C CA . ASP A 1 204 ? 1.097 4.874 19.750 1.00 76.00 204 ASP A CA 1
ATOM 1657 C C . ASP A 1 204 ? 1.134 4.879 18.219 1.00 76.00 204 ASP A C 1
ATOM 1659 O O . ASP A 1 204 ? 1.371 3.873 17.558 1.00 76.00 204 ASP A O 1
ATOM 1663 N N . GLN A 1 205 ? 0.801 6.034 17.648 1.00 69.62 205 GLN A N 1
ATOM 1664 C CA . GLN A 1 205 ? 0.724 6.230 16.206 1.00 69.62 205 GLN A CA 1
ATOM 1665 C C . GLN A 1 205 ? 1.254 7.605 15.812 1.00 69.62 205 GLN A C 1
ATOM 1667 O O . GLN A 1 205 ? 1.270 8.544 16.615 1.00 69.62 205 GLN A O 1
ATOM 1672 N N . SER A 1 206 ? 1.639 7.737 14.544 1.00 66.94 206 SER A N 1
ATOM 1673 C CA . SER A 1 206 ? 1.999 9.022 13.951 1.00 66.94 206 SER A CA 1
ATOM 1674 C C . SER A 1 206 ? 0.888 10.064 14.164 1.00 66.94 206 SER A C 1
ATOM 1676 O O . SER A 1 206 ? -0.298 9.761 14.040 1.00 66.94 206 SER A O 1
ATOM 1678 N N . PHE A 1 207 ? 1.276 11.307 14.472 1.00 69.00 207 PHE A N 1
ATOM 1679 C CA . PHE A 1 207 ? 0.358 12.421 14.759 1.00 69.00 207 PHE A CA 1
ATOM 1680 C C . PHE A 1 207 ? -0.566 12.210 15.976 1.00 69.00 207 PHE A C 1
ATOM 1682 O O . PHE A 1 207 ? -1.631 12.826 16.058 1.00 69.00 207 PHE A O 1
ATOM 1689 N N . SER A 1 208 ? -0.176 11.394 16.960 1.00 77.19 208 SER A N 1
ATOM 1690 C CA . SER A 1 208 ? -0.970 11.166 18.180 1.00 77.19 208 SER A CA 1
ATOM 1691 C C . SER A 1 208 ? -1.200 12.433 19.022 1.00 77.19 208 SER A C 1
ATOM 1693 O O . SER A 1 208 ? -2.229 12.547 19.693 1.00 77.19 208 SER A O 1
ATOM 1695 N N . ALA A 1 209 ? -0.334 13.448 18.909 1.00 75.88 209 ALA A N 1
ATOM 1696 C CA . ALA A 1 209 ? -0.585 14.793 19.447 1.00 75.88 209 ALA A CA 1
ATOM 1697 C C . ALA A 1 209 ? -1.847 15.468 18.857 1.00 75.88 209 ALA A C 1
ATOM 1699 O O . ALA A 1 209 ? -2.497 16.288 19.518 1.00 75.88 209 ALA A O 1
ATOM 1700 N N . GLY A 1 210 ? -2.223 15.114 17.624 1.00 77.25 210 GLY A N 1
ATOM 1701 C CA . GLY A 1 210 ? -3.450 15.570 16.974 1.00 77.25 210 GLY A CA 1
ATOM 1702 C C . GLY A 1 210 ? -4.691 15.101 17.730 1.00 77.25 210 GLY A C 1
ATOM 1703 O O . GLY A 1 210 ? -5.545 15.920 18.051 1.00 77.25 210 GLY A O 1
ATOM 1704 N N . LEU A 1 211 ? -4.736 13.827 18.140 1.00 81.19 211 LEU A N 1
ATOM 1705 C CA . LEU A 1 211 ? -5.836 13.273 18.941 1.00 81.19 211 LEU A CA 1
ATOM 1706 C C . LEU A 1 211 ? -6.003 14.011 20.278 1.00 81.19 211 LEU A C 1
ATOM 1708 O O . LEU A 1 211 ? -7.116 14.311 20.699 1.00 81.19 211 LEU A O 1
ATOM 1712 N N . VAL A 1 212 ? -4.889 14.347 20.925 1.00 80.88 212 VAL A N 1
ATOM 1713 C CA . VAL A 1 212 ? -4.848 15.123 22.175 1.00 80.88 212 VAL A CA 1
ATOM 1714 C C . VAL A 1 212 ? -5.415 16.531 21.984 1.00 80.88 212 VAL A C 1
ATOM 1716 O O . VAL A 1 212 ? -6.149 17.023 22.843 1.00 80.88 212 VAL A O 1
ATOM 1719 N N . THR A 1 213 ? -5.102 17.172 20.858 1.00 81.31 213 THR A N 1
ATOM 1720 C CA . THR A 1 213 ? -5.627 18.498 20.505 1.00 81.31 213 THR A CA 1
ATOM 1721 C C . THR A 1 213 ? -7.125 18.418 20.217 1.00 81.31 213 THR A C 1
ATOM 1723 O O . THR A 1 213 ? -7.908 19.124 20.849 1.00 81.31 213 THR A O 1
ATOM 1726 N N . THR A 1 214 ? -7.545 17.471 19.374 1.00 83.50 214 THR A N 1
ATOM 1727 C CA . THR A 1 214 ? -8.958 17.249 19.047 1.00 83.50 214 THR A CA 1
ATOM 1728 C C . THR A 1 214 ? -9.791 16.906 20.279 1.00 83.50 214 THR A C 1
ATOM 1730 O O . THR A 1 214 ? -10.914 17.374 20.400 1.00 83.50 214 THR A O 1
ATOM 1733 N N . ALA A 1 215 ? -9.250 16.153 21.236 1.00 83.12 215 ALA A N 1
ATOM 1734 C CA . ALA A 1 215 ? -9.960 15.812 22.464 1.00 83.12 215 ALA A CA 1
ATOM 1735 C C . ALA A 1 215 ? -10.197 17.024 23.385 1.00 83.12 215 ALA A C 1
ATOM 1737 O O . ALA A 1 215 ? -11.251 17.115 24.021 1.00 83.12 215 ALA A O 1
ATOM 1738 N N . LYS A 1 216 ? -9.260 17.986 23.430 1.00 80.94 216 LYS A N 1
ATOM 1739 C CA . LYS A 1 216 ? -9.477 19.271 24.120 1.00 80.94 216 LYS A CA 1
ATOM 1740 C C . LYS A 1 216 ? -10.579 20.075 23.440 1.00 80.94 216 LYS A C 1
ATOM 1742 O O . LYS A 1 216 ? -11.482 20.564 24.119 1.00 80.94 216 LYS A O 1
ATOM 1747 N N . ASP A 1 217 ? -10.512 20.173 22.115 1.00 82.75 217 ASP A N 1
ATOM 1748 C CA . ASP A 1 217 ? -11.483 20.922 21.321 1.00 82.75 217 ASP A CA 1
ATOM 1749 C C . ASP A 1 217 ? -12.879 20.301 21.432 1.00 82.75 217 ASP A C 1
ATOM 1751 O O . ASP A 1 217 ? -13.843 21.019 21.676 1.00 82.75 217 ASP A O 1
ATOM 1755 N N . TYR A 1 218 ? -12.983 18.971 21.366 1.00 83.88 218 TYR A N 1
ATOM 1756 C CA . TYR A 1 218 ? -14.226 18.219 21.547 1.00 83.88 218 TYR A CA 1
ATOM 1757 C C . TYR A 1 218 ? -14.852 18.491 22.922 1.00 83.88 218 TYR A C 1
ATOM 1759 O O . TYR A 1 218 ? -16.026 18.855 23.006 1.00 83.88 218 TYR A O 1
ATOM 1767 N N . SER A 1 219 ? -14.064 18.392 24.002 1.00 81.31 219 SER A N 1
ATOM 1768 C CA . SER A 1 219 ? -14.556 18.653 25.363 1.00 81.31 219 SER A CA 1
ATOM 1769 C C . SER A 1 219 ? -15.038 20.097 25.547 1.00 81.31 219 SER A C 1
ATOM 1771 O O . SER A 1 219 ? -16.008 20.321 26.271 1.00 81.31 219 SER A O 1
ATOM 1773 N N . SER A 1 220 ? -14.388 21.059 24.886 1.00 80.31 220 SER A N 1
ATOM 1774 C CA . SER A 1 220 ? -14.778 22.473 24.896 1.00 80.31 220 SER A CA 1
ATOM 1775 C C . SER A 1 220 ? -16.044 22.730 24.067 1.00 80.31 220 SER A C 1
ATOM 1777 O O . SER A 1 220 ? -16.971 23.390 24.532 1.00 80.31 220 SER A O 1
ATOM 1779 N N . PHE A 1 221 ? -16.104 22.179 22.852 1.00 80.88 221 PHE A N 1
ATOM 1780 C CA . PHE A 1 221 ? -17.149 22.454 21.865 1.00 80.88 221 PHE A CA 1
ATOM 1781 C C . PHE A 1 221 ? -18.495 21.822 22.231 1.00 80.88 221 PHE A C 1
ATOM 1783 O O . PHE A 1 221 ? -19.528 22.481 22.132 1.00 80.88 221 PHE A O 1
ATOM 1790 N N . TYR A 1 222 ? -18.494 20.567 22.688 1.00 76.81 222 TYR A N 1
ATOM 1791 C CA . TYR A 1 222 ? -19.727 19.833 22.995 1.00 76.81 222 TYR A CA 1
ATOM 1792 C C . TYR A 1 222 ? -20.162 19.941 24.460 1.00 76.81 222 TYR A C 1
ATOM 1794 O O . TYR A 1 222 ? -21.205 19.406 24.832 1.00 76.81 222 TYR A O 1
ATOM 1802 N N . ASN A 1 223 ? -19.384 20.629 25.309 1.00 71.44 223 ASN A N 1
ATOM 1803 C CA . ASN A 1 223 ? -19.595 20.682 26.762 1.00 71.44 223 ASN A CA 1
ATOM 1804 C C . ASN A 1 223 ? -19.758 19.276 27.392 1.00 71.44 223 ASN A C 1
ATOM 1806 O O . ASN A 1 223 ? -20.410 19.091 28.422 1.00 71.44 223 ASN A O 1
ATOM 1810 N N . THR A 1 224 ? -19.181 18.262 26.747 1.00 67.31 224 THR A N 1
ATOM 1811 C CA . THR A 1 224 ? -19.175 16.868 27.181 1.00 67.31 224 THR A CA 1
ATOM 1812 C C . THR A 1 224 ? -17.955 16.629 28.051 1.00 67.31 224 THR A C 1
ATOM 1814 O O . THR A 1 224 ? -16.830 16.989 27.687 1.00 67.31 224 THR A O 1
ATOM 1817 N N . SER A 1 225 ? -18.144 15.976 29.198 1.00 65.94 225 SER A N 1
ATOM 1818 C CA . SER A 1 225 ? -17.005 15.607 30.027 1.00 65.94 225 SER A CA 1
ATOM 1819 C C . SER A 1 225 ? -16.358 14.341 29.469 1.00 65.94 225 SER A C 1
ATOM 1821 O O . SER A 1 225 ? -16.873 13.246 29.684 1.00 65.94 225 SER A O 1
ATOM 1823 N N . LEU A 1 226 ? -15.152 14.455 28.910 1.00 73.50 226 LEU A N 1
ATOM 1824 C CA . LEU A 1 226 ? -14.200 13.335 28.828 1.00 73.50 226 LEU A CA 1
ATOM 1825 C C . LEU A 1 226 ? -13.613 13.039 30.230 1.00 73.50 226 LEU A C 1
ATOM 1827 O O . LEU A 1 226 ? -12.425 12.787 30.416 1.00 73.50 226 LEU A O 1
ATOM 1831 N N . GLY A 1 227 ? -14.478 13.108 31.253 1.00 70.62 227 GLY A N 1
ATOM 1832 C CA . GLY A 1 227 ? -14.200 13.206 32.688 1.00 70.62 227 GLY A CA 1
ATOM 1833 C C . GLY A 1 227 ? -13.394 12.044 33.268 1.00 70.62 227 GLY A C 1
ATOM 1834 O O . GLY A 1 227 ? -12.868 12.137 34.375 1.00 70.62 227 GLY A O 1
ATOM 1835 N N . ASN A 1 228 ? -13.354 10.942 32.532 1.00 73.75 228 ASN A N 1
ATOM 1836 C CA . ASN A 1 228 ? -12.770 9.652 32.861 1.00 73.75 228 ASN A CA 1
ATOM 1837 C C . ASN A 1 228 ? -11.741 9.190 31.808 1.00 73.75 228 ASN A C 1
ATOM 1839 O O . ASN A 1 228 ? -11.242 8.074 31.947 1.00 73.75 228 ASN A O 1
ATOM 1843 N N . VAL A 1 229 ? -11.427 10.006 30.793 1.00 80.69 229 VAL A N 1
ATOM 1844 C CA . VAL A 1 229 ? -10.525 9.654 29.685 1.00 80.69 229 VAL A CA 1
ATOM 1845 C C . VAL A 1 229 ? -9.112 10.183 29.946 1.00 80.69 229 VAL A C 1
ATOM 1847 O O . VAL A 1 229 ? -8.915 11.336 30.338 1.00 80.69 229 VAL A O 1
ATOM 1850 N N . MET A 1 230 ? -8.113 9.333 29.723 1.00 80.62 230 MET A N 1
ATOM 1851 C CA . MET A 1 230 ? -6.690 9.666 29.801 1.00 80.62 230 MET A CA 1
ATOM 1852 C C . MET A 1 230 ? -6.003 9.257 28.502 1.00 80.62 230 MET A C 1
ATOM 1854 O O . MET A 1 230 ? -6.138 8.105 28.097 1.00 80.62 230 MET A O 1
ATOM 1858 N N . ILE A 1 231 ? -5.275 10.181 27.868 1.00 83.50 231 ILE A N 1
ATOM 1859 C CA . ILE A 1 231 ? -4.616 9.942 26.578 1.00 83.50 231 ILE A CA 1
ATOM 1860 C C . ILE A 1 231 ? -3.095 10.050 26.743 1.00 83.50 231 ILE A C 1
ATOM 1862 O O . ILE A 1 231 ? -2.580 11.071 27.210 1.00 83.50 231 ILE A O 1
ATOM 1866 N N . PHE A 1 232 ? -2.389 8.996 26.334 1.00 81.56 232 PHE A N 1
ATOM 1867 C CA . PHE A 1 232 ? -0.932 8.930 26.223 1.00 81.56 232 PHE A CA 1
ATOM 1868 C C . PHE A 1 232 ? -0.558 9.000 24.737 1.00 81.56 232 PHE A C 1
ATOM 1870 O O . PHE A 1 232 ? -0.726 7.999 24.041 1.00 81.56 232 PHE A O 1
ATOM 1877 N N . PRO A 1 233 ? -0.136 10.162 24.211 1.00 82.38 233 PRO A N 1
ATOM 1878 C CA . PRO A 1 233 ? 0.312 10.270 22.830 1.00 82.38 233 PRO A CA 1
ATOM 1879 C C . PRO A 1 233 ? 1.787 9.877 22.702 1.00 82.38 233 PRO A C 1
ATOM 1881 O O . PRO A 1 233 ? 2.625 10.344 23.468 1.00 82.38 233 PRO A O 1
ATOM 1884 N N . SER A 1 234 ? 2.129 9.080 21.695 1.00 75.69 234 SER A N 1
ATOM 1885 C CA . SER A 1 234 ? 3.526 8.790 21.369 1.00 75.69 234 SER A CA 1
ATOM 1886 C C . SER A 1 234 ? 4.297 9.986 20.813 1.00 75.69 234 SER A C 1
ATOM 1888 O O . SER A 1 234 ? 5.519 9.919 20.806 1.00 75.69 234 SER A O 1
ATOM 1890 N N . THR A 1 235 ? 3.648 11.078 20.384 1.00 70.50 235 THR A N 1
ATOM 1891 C CA . THR A 1 235 ? 4.290 12.325 19.924 1.00 70.50 235 THR A CA 1
ATOM 1892 C C . THR A 1 235 ? 3.771 13.550 20.681 1.00 70.50 235 THR A C 1
ATOM 1894 O O . THR A 1 235 ? 2.665 13.558 21.217 1.00 70.50 235 THR A O 1
ATOM 1897 N N . LEU A 1 236 ? 4.575 14.617 20.726 1.00 67.75 236 LEU A N 1
ATOM 1898 C CA . LEU A 1 236 ? 4.207 15.886 21.383 1.00 67.75 236 LEU A CA 1
ATOM 1899 C C . LEU A 1 236 ? 3.832 17.002 20.423 1.00 67.75 236 LEU A C 1
ATOM 1901 O O . LEU A 1 236 ? 3.203 17.986 20.802 1.00 67.75 236 LEU A O 1
ATOM 1905 N N . ASP A 1 237 ? 4.246 16.849 19.183 1.00 66.62 237 ASP A N 1
ATOM 1906 C CA . ASP A 1 237 ? 3.977 17.731 18.077 1.00 66.62 237 ASP A CA 1
ATOM 1907 C C . ASP A 1 237 ? 3.302 16.930 16.963 1.00 66.62 237 ASP A C 1
ATOM 1909 O O . ASP A 1 237 ? 3.159 15.701 17.006 1.00 66.62 237 ASP A O 1
ATOM 1913 N N . TRP A 1 238 ? 2.913 17.647 15.917 1.00 61.81 238 TRP A N 1
ATOM 1914 C CA . TRP A 1 238 ? 2.464 17.058 14.663 1.00 61.81 238 TRP A CA 1
ATOM 1915 C C . TRP A 1 238 ? 3.626 16.408 13.889 1.00 61.81 238 TRP A C 1
ATOM 1917 O O . TRP A 1 238 ? 3.535 16.253 12.673 1.00 61.81 238 TRP A O 1
ATOM 1927 N N . SER A 1 239 ? 4.740 16.063 14.551 1.00 53.56 239 SER A N 1
ATOM 1928 C CA . SER A 1 239 ? 5.813 15.328 13.897 1.00 53.56 239 SER A CA 1
ATOM 1929 C C . SER A 1 239 ? 5.424 13.867 13.735 1.00 53.56 239 SER A C 1
ATOM 1931 O O . SER A 1 239 ? 4.728 13.257 14.552 1.00 53.56 239 SER A O 1
ATOM 1933 N N . ARG A 1 240 ? 5.892 13.308 12.626 1.00 48.75 240 ARG A N 1
ATOM 1934 C CA . ARG A 1 240 ? 5.823 11.884 12.362 1.00 48.75 240 ARG A CA 1
ATOM 1935 C C . ARG A 1 240 ? 6.921 11.202 13.173 1.00 48.75 240 ARG A C 1
ATOM 1937 O O . ARG A 1 240 ? 8.101 11.449 12.919 1.00 48.75 240 ARG A O 1
ATOM 1944 N N . ARG A 1 241 ? 6.545 10.343 14.118 1.00 57.88 241 ARG A N 1
ATOM 1945 C CA . ARG A 1 241 ? 7.464 9.381 14.731 1.00 57.88 241 ARG A CA 1
ATOM 1946 C C . ARG A 1 241 ? 6.800 8.019 14.746 1.00 57.88 241 ARG A C 1
ATOM 1948 O O . ARG A 1 241 ? 5.747 7.846 15.349 1.00 57.88 241 ARG A O 1
ATOM 1955 N N . ASP A 1 242 ? 7.447 7.085 14.067 1.00 52.16 242 ASP A N 1
ATOM 1956 C CA . ASP A 1 242 ? 7.107 5.672 14.099 1.00 52.16 242 ASP A CA 1
ATOM 1957 C C . ASP A 1 242 ? 8.072 5.026 15.099 1.00 52.16 242 ASP A C 1
ATOM 1959 O O . ASP A 1 242 ? 9.151 4.556 14.746 1.00 52.16 242 ASP A O 1
ATOM 1963 N N . ASN A 1 243 ? 7.745 5.120 16.386 1.00 57.62 243 ASN A N 1
ATOM 1964 C CA . ASN A 1 243 ? 8.506 4.476 17.444 1.00 57.62 243 ASN A CA 1
ATOM 1965 C C . ASN A 1 243 ? 7.541 3.773 18.402 1.00 57.62 243 ASN A C 1
ATOM 1967 O O . ASN A 1 243 ? 6.788 4.426 19.106 1.00 57.62 243 ASN A O 1
ATOM 1971 N N . GLN A 1 244 ? 7.609 2.440 18.456 1.00 66.44 244 GLN A N 1
ATOM 1972 C CA . GLN A 1 244 ? 6.748 1.572 19.280 1.00 66.44 244 GLN A CA 1
ATOM 1973 C C . GLN A 1 244 ? 7.040 1.660 20.790 1.00 66.44 244 GLN A C 1
ATOM 1975 O O . GLN A 1 244 ? 6.556 0.854 21.583 1.00 66.44 244 GLN A O 1
ATOM 1980 N N . TRP A 1 245 ? 7.866 2.622 21.209 1.00 74.38 245 TRP A N 1
ATOM 1981 C CA . TRP A 1 245 ? 8.371 2.736 22.577 1.00 74.38 245 TRP A CA 1
ATOM 1982 C C . TRP A 1 245 ? 7.241 2.920 23.597 1.00 74.38 245 TRP A C 1
ATOM 1984 O O . TRP A 1 245 ? 7.378 2.498 24.743 1.00 74.38 245 TRP A O 1
ATOM 1994 N N . LEU A 1 246 ? 6.127 3.555 23.206 1.00 74.69 246 LEU A N 1
ATOM 1995 C CA . LEU A 1 246 ? 5.001 3.769 24.105 1.00 74.69 246 LEU A CA 1
ATOM 1996 C C . LEU A 1 246 ? 4.242 2.461 24.335 1.00 74.69 246 LEU A C 1
ATOM 1998 O O . LEU A 1 246 ? 3.927 2.131 25.480 1.00 74.69 246 LEU A O 1
ATOM 2002 N N . SER A 1 247 ? 4.008 1.685 23.277 1.00 75.56 247 SER A N 1
ATOM 2003 C CA . SER A 1 247 ? 3.472 0.331 23.404 1.00 75.56 247 SER A CA 1
ATOM 2004 C C . SER A 1 247 ? 4.414 -0.558 24.210 1.00 75.56 247 SER A C 1
ATOM 2006 O O . SER A 1 247 ? 3.957 -1.241 25.121 1.00 75.56 247 SER A O 1
ATOM 2008 N N . GLU A 1 248 ? 5.726 -0.504 23.961 1.00 74.06 248 GLU A N 1
ATOM 2009 C CA . GLU A 1 248 ? 6.732 -1.252 24.728 1.00 74.06 248 GLU A CA 1
ATOM 2010 C C . GLU A 1 248 ? 6.745 -0.864 26.211 1.00 74.06 248 GLU A C 1
ATOM 2012 O O . GLU A 1 248 ? 6.809 -1.749 27.066 1.00 74.06 248 GLU A O 1
ATOM 2017 N N . LEU A 1 249 ? 6.638 0.429 26.533 1.00 79.31 249 LEU A N 1
ATOM 2018 C CA . LEU A 1 249 ? 6.549 0.916 27.908 1.00 79.31 249 LEU A CA 1
ATOM 2019 C C . LEU A 1 249 ? 5.331 0.323 28.617 1.00 79.31 249 LEU A C 1
ATOM 2021 O O . LEU A 1 249 ? 5.453 -0.126 29.756 1.00 79.31 249 LEU A O 1
ATOM 2025 N N . PHE A 1 250 ? 4.165 0.305 27.966 1.00 79.00 250 PHE A N 1
ATOM 2026 C CA . PHE A 1 250 ? 2.975 -0.313 28.545 1.00 79.00 250 PHE A CA 1
ATOM 2027 C C . PHE A 1 250 ? 3.155 -1.830 28.663 1.00 79.00 250 PHE A C 1
ATOM 2029 O O . PHE A 1 250 ? 3.048 -2.349 29.767 1.00 79.00 250 PHE A O 1
ATOM 2036 N N . LEU A 1 251 ? 3.534 -2.524 27.588 1.00 76.31 251 LEU A N 1
ATOM 2037 C CA . LEU A 1 251 ? 3.702 -3.983 27.559 1.00 76.31 251 LEU A CA 1
ATOM 2038 C C . LEU A 1 251 ? 4.651 -4.516 28.642 1.00 76.31 251 LEU A C 1
ATOM 2040 O O . LEU A 1 251 ? 4.382 -5.567 29.223 1.00 76.31 251 LEU A O 1
ATOM 2044 N N . HIS A 1 252 ? 5.738 -3.800 28.935 1.00 78.31 252 HIS A N 1
ATOM 2045 C CA . HIS A 1 252 ? 6.747 -4.230 29.910 1.00 78.31 252 HIS A CA 1
ATOM 2046 C C . HIS A 1 252 ? 6.533 -3.667 31.321 1.00 78.31 252 HIS A C 1
ATOM 2048 O O . HIS A 1 252 ? 7.314 -3.959 32.230 1.00 78.31 252 HIS A O 1
ATOM 2054 N N . SER A 1 253 ? 5.489 -2.867 31.539 1.00 75.88 253 SER A N 1
ATOM 2055 C CA . SER A 1 253 ? 5.208 -2.305 32.857 1.00 75.88 253 SER A CA 1
ATOM 2056 C C . SER A 1 253 ? 4.431 -3.271 33.745 1.00 75.88 253 SER A C 1
ATOM 2058 O O . SER A 1 253 ? 3.441 -3.874 33.338 1.00 75.88 253 SER A O 1
ATOM 2060 N N . ASP A 1 254 ? 4.811 -3.349 35.024 1.00 77.81 254 ASP A N 1
ATOM 2061 C CA . ASP A 1 254 ? 4.030 -4.071 36.032 1.00 77.81 254 ASP A CA 1
ATOM 2062 C C . ASP A 1 254 ? 2.715 -3.327 36.315 1.00 77.81 254 ASP A C 1
ATOM 2064 O O . ASP A 1 254 ? 2.611 -2.482 37.200 1.00 77.81 254 ASP A O 1
ATOM 2068 N N . HIS A 1 255 ? 1.672 -3.653 35.563 1.00 74.31 255 HIS A N 1
ATOM 2069 C CA . HIS A 1 255 ? 0.346 -3.051 35.683 1.00 74.31 255 HIS A CA 1
ATOM 2070 C C . HIS A 1 255 ? -0.403 -3.384 36.980 1.00 74.31 255 HIS A C 1
ATOM 2072 O O . HIS A 1 255 ? -1.490 -2.841 37.206 1.00 74.31 255 HIS A O 1
ATOM 2078 N N . ILE A 1 256 ? 0.146 -4.262 37.826 1.00 67.38 256 ILE A N 1
ATOM 2079 C CA . ILE A 1 256 ? -0.385 -4.576 39.156 1.00 67.38 256 ILE A CA 1
ATOM 2080 C C . ILE A 1 256 ? 0.187 -3.606 40.193 1.00 67.38 256 ILE A C 1
ATOM 2082 O O . ILE A 1 256 ? -0.518 -3.255 41.140 1.00 67.38 256 ILE A O 1
ATOM 2086 N N . ARG A 1 257 ? 1.438 -3.159 40.025 1.00 70.88 257 ARG A N 1
ATOM 2087 C CA . ARG A 1 257 ? 2.160 -2.339 41.016 1.00 70.88 257 ARG A CA 1
ATOM 2088 C C . ARG A 1 257 ? 2.421 -0.904 40.568 1.00 70.88 257 ARG A C 1
ATOM 2090 O O . ARG A 1 257 ? 2.423 -0.002 41.402 1.00 70.88 257 ARG A O 1
ATOM 2097 N N . THR A 1 258 ? 2.607 -0.677 39.276 1.00 73.75 258 THR A N 1
ATOM 2098 C CA . THR A 1 258 ? 2.964 0.624 38.712 1.00 73.75 258 THR A CA 1
ATOM 2099 C C . THR A 1 258 ? 1.726 1.498 38.538 1.00 73.75 258 THR A C 1
ATOM 2101 O O . THR A 1 258 ? 0.743 1.126 37.891 1.00 73.75 258 THR A O 1
ATOM 2104 N N . CYS A 1 259 ? 1.773 2.690 39.131 1.00 76.75 259 CYS A N 1
ATOM 2105 C CA . CYS A 1 259 ? 0.717 3.688 39.014 1.00 76.75 259 CYS A CA 1
ATOM 2106 C C . CYS A 1 259 ? 0.729 4.337 37.629 1.00 76.75 259 CYS A C 1
ATOM 2108 O O . CYS A 1 259 ? 1.793 4.541 37.046 1.00 76.75 259 CYS A O 1
ATOM 2110 N N . LEU A 1 260 ? -0.438 4.770 37.155 1.00 73.12 260 LEU A N 1
ATOM 2111 C CA . LEU A 1 260 ? -0.546 5.567 35.931 1.00 73.12 260 LEU A CA 1
ATOM 2112 C C . LEU A 1 260 ? 0.215 6.893 36.028 1.00 73.12 260 LEU A C 1
ATOM 2114 O O . LEU A 1 260 ? 0.747 7.353 35.028 1.00 73.12 260 LEU A O 1
ATOM 2118 N N . GLU A 1 261 ? 0.308 7.480 37.224 1.00 77.19 261 GLU A N 1
ATOM 2119 C CA . GLU A 1 261 ? 1.179 8.631 37.496 1.00 77.19 261 GLU A CA 1
ATOM 2120 C C . GLU A 1 261 ? 2.640 8.307 37.178 1.00 77.19 261 GLU A C 1
ATOM 2122 O O . GLU A 1 261 ? 3.277 9.037 36.429 1.00 77.19 261 GLU A O 1
ATOM 2127 N N . LYS A 1 262 ? 3.137 7.153 37.643 1.00 75.75 262 LYS A N 1
ATOM 2128 C CA . LYS A 1 262 ? 4.523 6.744 37.413 1.00 75.75 262 LYS A CA 1
ATOM 2129 C C . LYS A 1 262 ? 4.800 6.409 35.948 1.00 75.75 262 LYS A C 1
ATOM 2131 O O . LYS A 1 262 ? 5.838 6.790 35.424 1.00 75.75 262 LYS A O 1
ATOM 2136 N N . LEU A 1 263 ? 3.849 5.757 35.279 1.00 76.06 263 LEU A N 1
ATOM 2137 C CA . LEU A 1 263 ? 3.875 5.555 33.825 1.00 76.06 263 LEU A CA 1
ATOM 2138 C C . LEU A 1 263 ? 3.909 6.890 33.071 1.00 76.06 263 LEU A C 1
ATOM 2140 O O . LEU A 1 263 ? 4.664 7.040 32.117 1.00 76.06 263 LEU A O 1
ATOM 2144 N N . GLY A 1 264 ? 3.125 7.867 33.530 1.00 73.06 264 GLY A N 1
ATOM 2145 C CA . GLY A 1 264 ? 3.113 9.229 33.008 1.00 73.06 264 GLY A CA 1
ATOM 2146 C C . GLY A 1 264 ? 4.433 9.969 33.205 1.00 73.06 264 GLY A C 1
ATOM 2147 O O . GLY A 1 264 ? 4.882 10.646 32.290 1.00 73.06 264 GLY A O 1
ATOM 2148 N N . GLU A 1 265 ? 5.087 9.809 34.354 1.00 75.25 265 GLU A N 1
ATOM 2149 C CA . GLU A 1 265 ? 6.421 10.366 34.609 1.00 75.25 265 GLU A CA 1
ATOM 2150 C C . GLU A 1 265 ? 7.487 9.725 33.716 1.00 75.25 265 GLU A C 1
ATOM 2152 O O . GLU A 1 265 ? 8.325 10.432 33.164 1.00 75.25 265 GLU A O 1
ATOM 2157 N N . THR A 1 266 ? 7.463 8.400 33.542 1.00 75.75 266 THR A N 1
ATOM 2158 C CA . THR A 1 266 ? 8.387 7.703 32.634 1.00 75.75 266 THR A CA 1
ATOM 2159 C C . THR A 1 266 ? 8.171 8.148 31.187 1.00 75.75 266 THR A C 1
ATOM 2161 O O . THR A 1 266 ? 9.135 8.424 30.476 1.00 75.75 266 THR A O 1
ATOM 2164 N N . HIS A 1 267 ? 6.910 8.302 30.781 1.00 71.94 267 HIS A N 1
ATOM 2165 C CA . HIS A 1 267 ? 6.525 8.886 29.500 1.00 71.94 267 HIS A CA 1
ATOM 2166 C C . HIS A 1 267 ? 7.054 10.320 29.338 1.00 71.94 267 HIS A C 1
ATOM 2168 O O . HIS A 1 267 ? 7.624 10.670 28.307 1.00 71.94 267 HIS A O 1
ATOM 2174 N N . GLN A 1 268 ? 6.911 11.146 30.374 1.00 68.69 268 GLN A N 1
ATOM 2175 C CA . GLN A 1 268 ? 7.383 12.526 30.390 1.00 68.69 268 GLN A CA 1
ATOM 2176 C C . GLN A 1 268 ? 8.914 12.615 30.358 1.00 68.69 268 GLN A C 1
ATOM 2178 O O . GLN A 1 268 ? 9.458 13.467 29.668 1.00 68.69 268 GLN A O 1
ATOM 2183 N N . GLY A 1 269 ? 9.623 11.724 31.052 1.00 66.56 269 GLY A N 1
ATOM 2184 C CA . GLY A 1 269 ? 11.087 11.673 31.055 1.00 66.56 269 GLY A CA 1
ATOM 2185 C C . GLY A 1 269 ? 11.686 11.392 29.674 1.00 66.56 269 GLY A C 1
ATOM 2186 O O . GLY A 1 269 ? 12.780 11.867 29.375 1.00 66.56 269 GLY A O 1
ATOM 2187 N N . HIS A 1 270 ? 10.945 10.694 28.807 1.00 68.50 270 HIS A N 1
ATOM 2188 C CA . HIS A 1 270 ? 11.320 10.486 27.407 1.00 68.50 270 HIS A CA 1
ATOM 2189 C C . HIS A 1 270 ? 11.250 11.783 26.574 1.00 68.50 270 HIS A C 1
ATOM 2191 O O . HIS A 1 270 ? 11.879 11.895 25.521 1.00 68.50 270 HIS A O 1
ATOM 2197 N N . TYR A 1 271 ? 10.540 12.802 27.068 1.00 63.66 271 TYR A N 1
ATOM 2198 C CA . TYR A 1 271 ? 10.393 14.093 26.420 1.00 63.66 271 TYR A CA 1
ATOM 2199 C C . TYR A 1 271 ? 10.785 15.251 27.333 1.00 63.66 271 TYR A C 1
ATOM 2201 O O . TYR A 1 271 ? 9.981 15.788 28.097 1.00 63.66 271 TYR A O 1
ATOM 2209 N N . GLN A 1 272 ? 12.034 15.692 27.200 1.00 52.97 272 GLN A N 1
ATOM 2210 C CA . GLN A 1 272 ? 12.545 16.854 27.922 1.00 52.97 272 GLN A CA 1
ATOM 2211 C C . GLN A 1 272 ? 11.601 18.060 27.720 1.00 52.97 272 GLN A C 1
ATOM 2213 O O . GLN A 1 272 ? 11.436 18.543 26.603 1.00 52.97 272 GLN A O 1
ATOM 2218 N N . ASN A 1 273 ? 10.987 18.534 28.812 1.00 46.69 273 ASN A N 1
ATOM 2219 C CA . ASN A 1 273 ? 10.074 19.690 28.900 1.00 46.69 273 ASN A CA 1
ATOM 2220 C C . ASN A 1 273 ? 8.623 19.510 28.418 1.00 46.69 273 ASN A C 1
ATOM 2222 O O . ASN A 1 273 ? 7.923 20.502 28.207 1.00 46.69 273 ASN A O 1
ATOM 2226 N N . ALA A 1 274 ? 8.123 18.285 28.289 1.00 46.72 274 ALA A N 1
ATOM 2227 C CA . ALA A 1 274 ? 6.731 18.071 27.912 1.00 46.72 274 ALA A CA 1
ATOM 2228 C C . ALA A 1 274 ? 5.792 18.033 29.117 1.00 46.72 274 ALA A C 1
ATOM 2230 O O . ALA A 1 274 ? 6.018 17.287 30.060 1.00 46.72 274 ALA A O 1
ATOM 2231 N N . SER A 1 275 ? 4.689 18.770 29.076 1.00 50.34 275 SER A N 1
ATOM 2232 C CA . SER A 1 275 ? 3.540 18.496 29.941 1.00 50.34 275 SER A CA 1
ATOM 2233 C C . SER A 1 275 ? 2.665 17.480 29.218 1.00 50.34 275 SER A C 1
ATOM 2235 O O . SER A 1 275 ? 1.942 17.933 28.345 1.00 50.34 275 SER A O 1
ATOM 2237 N N . ILE A 1 276 ? 2.747 16.167 29.490 1.00 55.56 276 ILE A N 1
ATOM 2238 C CA . ILE A 1 276 ? 1.743 15.131 29.117 1.00 55.56 276 ILE A CA 1
ATOM 2239 C C . ILE A 1 276 ? 2.215 13.747 29.628 1.00 55.56 276 ILE A C 1
ATOM 2241 O O . ILE A 1 276 ? 3.397 13.423 29.487 1.00 55.56 276 ILE A O 1
ATOM 2245 N N . PRO A 1 277 ? 1.335 12.922 30.234 1.00 53.56 277 PRO A N 1
ATOM 2246 C CA . PRO A 1 277 ? 0.003 12.523 29.747 1.00 53.56 277 PRO A CA 1
ATOM 2247 C C . PRO A 1 277 ? -1.066 13.619 29.791 1.00 53.56 277 PRO A C 1
ATOM 2249 O O . PRO A 1 277 ? -1.154 14.362 30.769 1.00 53.56 277 PRO A O 1
ATOM 2252 N N . LEU A 1 278 ? -1.914 13.711 28.754 1.00 59.97 278 LEU A N 1
ATOM 2253 C CA . LEU A 1 278 ? -3.060 14.619 28.786 1.00 59.97 278 LEU A CA 1
ATOM 2254 C C . LEU A 1 278 ? -4.201 13.915 29.511 1.00 59.97 278 LEU A C 1
ATOM 2256 O O . LEU A 1 278 ? -4.873 13.032 28.972 1.00 59.97 278 LEU A O 1
ATOM 2260 N N . TYR A 1 279 ? -4.435 14.351 30.740 1.00 58.53 279 TYR A N 1
ATOM 2261 C CA . TYR A 1 279 ? -5.664 14.054 31.444 1.00 58.53 279 TYR A CA 1
ATOM 2262 C C . TYR A 1 279 ? -6.692 15.150 31.147 1.00 58.53 279 TYR A C 1
ATOM 2264 O O . TYR A 1 279 ? -6.495 16.302 31.520 1.00 58.53 279 TYR A O 1
ATOM 2272 N N . ILE A 1 280 ? -7.775 14.792 30.452 1.00 55.06 280 ILE A N 1
ATOM 2273 C CA . ILE A 1 280 ? -8.862 15.725 30.084 1.00 55.06 280 ILE A CA 1
ATOM 2274 C C . ILE A 1 280 ? -9.995 15.669 31.121 1.00 55.06 280 ILE A C 1
ATOM 2276 O O . ILE A 1 280 ? -10.951 16.440 31.079 1.00 55.06 280 ILE A O 1
ATOM 2280 N N . GLY A 1 281 ? -9.898 14.758 32.092 1.00 54.09 281 GLY A N 1
ATOM 2281 C CA . GLY A 1 281 ? -10.975 14.512 33.031 1.00 54.09 281 GLY A CA 1
ATOM 2282 C C . GLY A 1 281 ? -11.020 15.458 34.236 1.00 54.09 281 GLY A C 1
ATOM 2283 O O . GLY A 1 281 ? -10.018 16.012 34.676 1.00 54.09 281 GLY A O 1
ATOM 2284 N N . GLN A 1 282 ? -12.206 15.598 34.831 1.00 51.03 282 GLN A N 1
ATOM 2285 C CA . GLN A 1 282 ? -12.414 16.320 36.095 1.00 51.03 282 GLN A CA 1
ATOM 2286 C C . GLN A 1 282 ? -12.329 15.402 37.332 1.00 51.03 282 GLN A C 1
ATOM 2288 O O . GLN A 1 282 ? -12.329 15.882 38.465 1.00 51.03 282 GLN A O 1
ATOM 2293 N N . LYS A 1 283 ? -12.264 14.070 37.159 1.00 57.66 283 LYS A N 1
ATOM 2294 C CA . LYS A 1 283 ? -12.216 13.121 38.285 1.00 57.66 283 LYS A CA 1
ATOM 2295 C C . LYS A 1 283 ? -10.838 13.110 38.950 1.00 57.66 283 LYS A C 1
ATOM 2297 O O . LYS A 1 283 ? -9.831 12.776 38.329 1.00 57.66 283 LYS A O 1
ATOM 2302 N N . THR A 1 284 ? -10.782 13.428 40.234 1.00 57.88 284 THR A N 1
ATOM 2303 C CA . THR A 1 284 ? -9.545 13.373 41.019 1.00 57.88 284 THR A CA 1
ATOM 2304 C C . THR A 1 284 ? -9.141 11.921 41.324 1.00 57.88 284 THR A C 1
ATOM 2306 O O . THR A 1 284 ? -9.978 11.024 41.415 1.00 57.88 284 THR A O 1
ATOM 2309 N N . GLY A 1 285 ? -7.834 11.661 41.451 1.00 59.41 285 GLY A N 1
ATOM 2310 C CA . GLY A 1 285 ? -7.304 10.359 41.884 1.00 59.41 285 GLY A CA 1
ATOM 2311 C C . GLY A 1 285 ? -7.199 9.265 40.811 1.00 59.41 285 GLY A C 1
ATOM 2312 O O . GLY A 1 285 ? -6.877 8.128 41.153 1.00 59.41 285 GLY A O 1
ATOM 2313 N N . LEU A 1 286 ? -7.432 9.567 39.525 1.00 62.03 286 LEU A N 1
ATOM 2314 C CA . LEU A 1 286 ? -7.288 8.565 38.458 1.00 62.03 286 LEU A CA 1
ATOM 2315 C C . LEU A 1 286 ? -5.825 8.177 38.181 1.00 62.03 286 LEU A C 1
ATOM 2317 O O . LEU A 1 286 ? -5.546 7.007 37.929 1.00 62.03 286 LEU A O 1
ATOM 2321 N N . THR A 1 287 ? -4.891 9.120 38.294 1.00 66.31 287 THR A N 1
ATOM 2322 C CA . THR A 1 287 ? -3.446 8.881 38.124 1.00 66.31 287 THR A CA 1
ATOM 2323 C C . THR A 1 287 ? -2.847 8.055 39.273 1.00 66.31 287 THR A C 1
ATOM 2325 O O . THR A 1 287 ? -1.966 7.227 39.049 1.00 66.31 287 THR A O 1
ATOM 2328 N N . ARG A 1 288 ? -3.404 8.169 40.490 1.00 66.81 288 ARG A N 1
ATOM 2329 C CA . ARG A 1 288 ? -2.988 7.437 41.708 1.00 66.81 288 ARG A CA 1
ATOM 2330 C C . ARG A 1 288 ? -3.553 6.019 41.799 1.00 66.81 288 ARG A C 1
ATOM 2332 O O . ARG A 1 288 ? -3.990 5.550 42.852 1.00 66.81 288 ARG A O 1
ATOM 2339 N N . SER A 1 289 ? -3.578 5.318 40.678 1.00 68.25 289 SER A N 1
ATOM 2340 C CA . SER A 1 289 ? -4.015 3.926 40.620 1.00 68.25 289 SER A CA 1
ATOM 2341 C C . SER A 1 289 ? -3.298 3.182 39.507 1.00 68.25 289 SER A C 1
ATOM 2343 O O . SER A 1 289 ? -2.694 3.795 38.632 1.00 68.25 289 SER A O 1
ATOM 2345 N N . THR A 1 290 ? -3.363 1.861 39.564 1.00 71.75 290 THR A N 1
ATOM 2346 C CA . THR A 1 290 ? -2.773 0.958 38.579 1.00 71.75 290 THR A CA 1
ATOM 2347 C C . THR A 1 290 ? -3.686 0.826 37.355 1.00 71.75 290 THR A C 1
ATOM 2349 O O . THR A 1 290 ? -4.861 1.213 37.412 1.00 71.75 290 THR A O 1
ATOM 2352 N N . LEU A 1 291 ? -3.169 0.275 36.250 1.00 66.94 291 LEU A N 1
ATOM 2353 C CA . LEU A 1 291 ? -3.949 0.051 35.022 1.00 66.94 291 LEU A CA 1
ATOM 2354 C C . LEU A 1 291 ? -5.154 -0.872 35.275 1.00 66.94 291 LEU A C 1
ATOM 2356 O O . LEU A 1 291 ? -6.255 -0.598 34.807 1.00 66.94 291 LEU A O 1
ATOM 2360 N N . LEU A 1 292 ? -4.961 -1.917 36.087 1.00 62.34 292 LEU A N 1
ATOM 2361 C CA . LEU A 1 292 ? -5.999 -2.896 36.438 1.00 62.34 292 LEU A CA 1
ATOM 2362 C C . LEU A 1 292 ? -7.061 -2.348 37.409 1.00 62.34 292 LEU A C 1
ATOM 2364 O O . LEU A 1 292 ? -8.103 -2.972 37.619 1.00 62.34 292 LEU A O 1
ATOM 2368 N N . GLY A 1 293 ? -6.816 -1.180 38.008 1.00 59.25 293 GLY A N 1
ATOM 2369 C CA . GLY A 1 293 ? -7.702 -0.590 39.004 1.00 59.25 293 GLY A CA 1
ATOM 2370 C C . GLY A 1 293 ? -7.870 -1.458 40.260 1.00 59.25 293 GLY A C 1
ATOM 2371 O O . GLY A 1 293 ? -7.073 -2.343 40.558 1.00 59.25 293 GLY A O 1
ATOM 2372 N N . LYS A 1 294 ? -8.922 -1.170 41.036 1.00 54.19 294 LYS A N 1
ATOM 2373 C CA . LYS A 1 294 ? -9.316 -1.984 42.199 1.00 54.19 294 LYS A CA 1
ATOM 2374 C C . LYS A 1 294 ? -10.268 -3.096 41.737 1.00 54.19 294 LYS A C 1
ATOM 2376 O O . LYS A 1 294 ? -11.245 -2.763 41.058 1.00 54.19 294 LYS A O 1
ATOM 2381 N N . PRO A 1 295 ? -10.085 -4.363 42.152 1.00 43.91 295 PRO A N 1
ATOM 2382 C CA . PRO A 1 295 ? -11.038 -5.423 41.837 1.00 43.91 295 PRO A CA 1
ATOM 2383 C C . PRO A 1 295 ? -12.431 -5.101 42.393 1.00 43.91 295 PRO A C 1
ATOM 2385 O O . PRO A 1 295 ? -12.577 -4.589 43.510 1.00 43.91 295 PRO A O 1
ATOM 2388 N N . CYS A 1 296 ? -13.476 -5.394 41.619 1.00 36.38 296 CYS A N 1
ATOM 2389 C CA . CYS A 1 296 ? -14.853 -5.181 42.054 1.00 36.38 296 CYS A CA 1
ATOM 2390 C C . CYS A 1 296 ? -15.204 -6.158 43.195 1.00 36.38 296 CYS A C 1
ATOM 2392 O O . CYS A 1 296 ? -15.027 -7.360 43.050 1.00 36.38 296 CYS A O 1
ATOM 2394 N N . GLY A 1 297 ? -15.706 -5.652 44.331 1.00 45.66 297 GLY A N 1
ATOM 2395 C CA . GLY A 1 297 ? -16.277 -6.481 45.410 1.00 45.66 297 GLY A CA 1
ATOM 2396 C C . GLY A 1 297 ? -15.389 -6.790 46.628 1.00 45.66 297 GLY A C 1
ATOM 2397 O O . GLY A 1 297 ? -15.893 -7.343 47.601 1.00 45.66 297 GLY A O 1
ATOM 2398 N N . LEU A 1 298 ? -14.114 -6.385 46.658 1.00 51.50 298 LEU A N 1
ATOM 2399 C CA . LEU A 1 298 ? -13.186 -6.750 47.750 1.00 51.50 298 LEU A CA 1
ATOM 2400 C C . LEU A 1 298 ? -13.431 -6.055 49.106 1.00 51.50 298 LEU A C 1
ATOM 2402 O O . LEU A 1 298 ? -12.862 -6.453 50.118 1.00 51.50 298 LEU A O 1
ATOM 2406 N N . TRP A 1 299 ? -14.288 -5.036 49.177 1.00 43.78 299 TRP A N 1
ATOM 2407 C CA . TRP A 1 299 ? -14.375 -4.179 50.369 1.00 43.78 299 TRP A CA 1
ATOM 2408 C C . TRP A 1 299 ? -15.092 -4.784 51.572 1.00 43.78 299 TRP A C 1
ATOM 2410 O O . TRP A 1 299 ? -14.992 -4.231 52.662 1.00 43.78 299 TRP A O 1
ATOM 2420 N N . LYS A 1 300 ? -15.788 -5.914 51.419 1.00 44.84 300 LYS A N 1
ATOM 2421 C CA . LYS A 1 300 ? -16.471 -6.517 52.569 1.00 44.84 300 LYS A CA 1
ATOM 2422 C C . LYS A 1 300 ? -15.559 -7.418 53.412 1.00 44.84 300 LYS A C 1
ATOM 2424 O O . LYS A 1 300 ? -15.888 -7.612 54.575 1.00 44.84 300 LYS A O 1
ATOM 2429 N N . MET A 1 301 ? -14.432 -7.923 52.876 1.00 39.53 301 MET A N 1
ATOM 2430 C CA . MET A 1 301 ? -13.534 -8.869 53.580 1.00 39.53 301 MET A CA 1
ATOM 2431 C C . MET A 1 301 ? -12.060 -8.878 53.087 1.00 39.53 301 MET A C 1
ATOM 2433 O O . MET A 1 301 ? -11.408 -9.918 53.131 1.00 39.53 301 MET A O 1
ATOM 2437 N N . ALA A 1 302 ? -11.494 -7.774 52.581 1.00 50.28 302 ALA A N 1
ATOM 2438 C CA . ALA A 1 302 ? -10.082 -7.774 52.161 1.00 50.28 302 ALA A CA 1
ATOM 2439 C C . ALA A 1 302 ? -9.118 -7.651 53.357 1.00 50.28 302 ALA A C 1
ATOM 2441 O O . ALA A 1 302 ? -9.189 -6.698 54.132 1.00 50.28 302 ALA A O 1
ATOM 2442 N N . THR A 1 303 ? -8.176 -8.589 53.483 1.00 56.78 303 THR A N 1
ATOM 2443 C CA . THR A 1 303 ? -7.060 -8.505 54.441 1.00 56.78 303 THR A CA 1
ATOM 2444 C C . THR A 1 303 ? -6.078 -7.393 54.041 1.00 56.78 303 THR A C 1
ATOM 2446 O O . THR A 1 303 ? -6.002 -7.016 52.869 1.00 56.78 303 THR A O 1
ATOM 2449 N N . LYS A 1 304 ? -5.278 -6.873 54.993 1.00 57.03 304 LYS A N 1
ATOM 2450 C CA . LYS A 1 304 ? -4.216 -5.874 54.715 1.00 57.03 304 LYS A CA 1
ATOM 2451 C C . LYS A 1 304 ? -3.286 -6.312 53.575 1.00 57.03 304 LYS A C 1
ATOM 2453 O O . LYS A 1 304 ? -2.841 -5.484 52.790 1.00 57.03 304 LYS A O 1
ATOM 2458 N N . GLU A 1 305 ? -3.034 -7.610 53.462 1.00 54.28 305 GLU A N 1
ATOM 2459 C CA . GLU A 1 305 ? -2.185 -8.205 52.432 1.00 54.28 305 GLU A CA 1
ATOM 2460 C C . GLU A 1 305 ? -2.835 -8.179 51.038 1.00 54.28 305 GLU A C 1
ATOM 2462 O O . GLU A 1 305 ? -2.191 -7.804 50.060 1.00 54.28 305 GLU A O 1
ATOM 2467 N N . VAL A 1 306 ? -4.142 -8.456 50.944 1.00 53.84 306 VAL A N 1
ATOM 2468 C CA . VAL A 1 306 ? -4.919 -8.326 49.697 1.00 53.84 306 VAL A CA 1
ATOM 2469 C C . VAL A 1 306 ? -5.051 -6.857 49.282 1.00 53.84 306 VAL A C 1
ATOM 2471 O O . VAL A 1 306 ? -4.937 -6.537 48.100 1.00 53.84 306 VAL A O 1
ATOM 2474 N N . LEU A 1 307 ? -5.215 -5.944 50.244 1.00 55.44 307 LEU A N 1
ATOM 2475 C CA . LEU A 1 307 ? -5.211 -4.499 49.995 1.00 55.44 307 LEU A CA 1
ATOM 2476 C C . LEU A 1 307 ? -3.839 -3.995 49.524 1.00 55.44 307 LEU A C 1
ATOM 2478 O O . LEU A 1 307 ? -3.779 -3.188 48.603 1.00 55.44 307 LEU A O 1
ATOM 2482 N N . ARG A 1 308 ? -2.736 -4.504 50.081 1.00 57.59 308 ARG A N 1
ATOM 2483 C CA . ARG A 1 308 ? -1.372 -4.167 49.638 1.00 57.59 308 ARG A CA 1
ATOM 2484 C C . ARG A 1 308 ? -1.054 -4.729 48.247 1.00 57.59 308 ARG A C 1
ATOM 2486 O O . ARG A 1 308 ? -0.329 -4.095 47.490 1.00 57.59 308 ARG A O 1
ATOM 2493 N N . LYS A 1 309 ? -1.609 -5.893 47.895 1.00 53.09 309 LYS A N 1
ATOM 2494 C CA . LYS A 1 309 ? -1.358 -6.571 46.611 1.00 53.09 309 LYS A CA 1
ATOM 2495 C C . LYS A 1 309 ? -2.277 -6.110 45.468 1.00 53.09 309 LYS A C 1
ATOM 2497 O O . LYS A 1 309 ? -1.860 -6.164 44.319 1.00 53.09 309 LYS A O 1
ATOM 2502 N N . TYR A 1 310 ? -3.497 -5.647 45.769 1.00 47.66 310 TYR A N 1
ATOM 2503 C CA . TYR A 1 310 ? -4.528 -5.325 44.764 1.00 47.66 310 TYR A CA 1
ATOM 2504 C C . TYR A 1 310 ? -5.279 -3.998 45.004 1.00 47.66 310 TYR A C 1
ATOM 2506 O O . TYR A 1 310 ? -6.178 -3.644 44.243 1.00 47.66 310 TYR A O 1
ATOM 2514 N N . GLY A 1 311 ? -4.961 -3.249 46.065 1.00 52.41 311 GLY A N 1
ATOM 2515 C CA . GLY A 1 311 ? -5.618 -1.976 46.400 1.00 52.41 311 GLY A CA 1
ATOM 2516 C C . GLY A 1 311 ? -5.116 -0.766 45.604 1.00 52.41 311 GLY A C 1
ATOM 2517 O O . GLY A 1 311 ? -5.683 0.326 45.729 1.00 52.41 311 GLY A O 1
ATOM 2518 N N . GLY A 1 312 ? -4.096 -0.962 44.763 1.00 54.31 312 GLY A N 1
ATOM 2519 C CA . GLY A 1 312 ? -3.476 0.069 43.934 1.00 54.31 312 GLY A CA 1
ATOM 2520 C C . GLY A 1 312 ? -2.776 1.170 44.741 1.00 54.31 312 GLY A C 1
ATOM 2521 O O . GLY A 1 312 ? -2.717 1.145 45.967 1.00 54.31 312 GLY A O 1
ATOM 2522 N N . CYS A 1 313 ? -2.286 2.192 44.041 1.00 56.56 313 CYS A N 1
ATOM 2523 C CA . CYS A 1 313 ? -1.456 3.260 44.618 1.00 56.56 313 CYS A CA 1
ATOM 2524 C C . CYS A 1 313 ? -2.186 4.241 45.548 1.00 56.56 313 CYS A C 1
ATOM 2526 O O . CYS A 1 313 ? -1.568 5.060 46.215 1.00 56.56 313 CYS A O 1
ATOM 2528 N N . SER A 1 314 ? -3.511 4.142 45.633 1.00 49.94 314 SER A N 1
ATOM 2529 C CA . SER A 1 314 ? -4.342 4.965 46.520 1.00 49.94 314 SER A CA 1
ATOM 2530 C C . SER A 1 314 ? -4.204 4.643 48.019 1.00 49.94 314 SER A C 1
ATOM 2532 O O . SER A 1 314 ? -4.840 5.311 48.828 1.00 49.94 314 SER A O 1
ATOM 2534 N N . LEU A 1 315 ? -3.420 3.620 48.385 1.00 48.44 315 LEU A N 1
ATOM 2535 C CA . LEU A 1 315 ? -3.113 3.242 49.773 1.00 48.44 315 LEU A CA 1
ATOM 2536 C C . LEU A 1 315 ? -1.704 3.653 50.227 1.00 48.44 315 LEU A C 1
ATOM 2538 O O . LEU A 1 315 ? -1.397 3.490 51.403 1.00 48.44 315 LEU A O 1
ATOM 2542 N N . ILE A 1 316 ? -0.872 4.206 49.336 1.00 51.47 316 ILE A N 1
ATOM 2543 C CA . ILE A 1 316 ? 0.430 4.774 49.707 1.00 51.47 316 ILE A CA 1
ATOM 2544 C C . ILE A 1 316 ? 0.155 6.161 50.301 1.00 51.47 316 ILE A C 1
ATOM 2546 O O . ILE A 1 316 ? 0.203 7.187 49.623 1.00 51.47 316 ILE A O 1
ATOM 2550 N N . THR A 1 317 ? -0.262 6.200 51.564 1.00 40.16 317 THR A N 1
ATOM 2551 C CA . THR A 1 317 ? -0.210 7.432 52.354 1.00 40.16 317 THR A CA 1
ATOM 2552 C C . THR A 1 317 ? 1.250 7.787 52.629 1.00 40.16 317 THR A C 1
ATOM 2554 O O . THR A 1 317 ? 2.096 6.904 52.703 1.00 40.16 317 THR A O 1
ATOM 2557 N N . GLN A 1 318 ? 1.531 9.079 52.804 1.00 39.97 318 GLN A N 1
ATOM 2558 C CA . GLN A 1 318 ? 2.851 9.706 53.007 1.00 39.97 318 GLN A CA 1
ATOM 2559 C C . GLN A 1 318 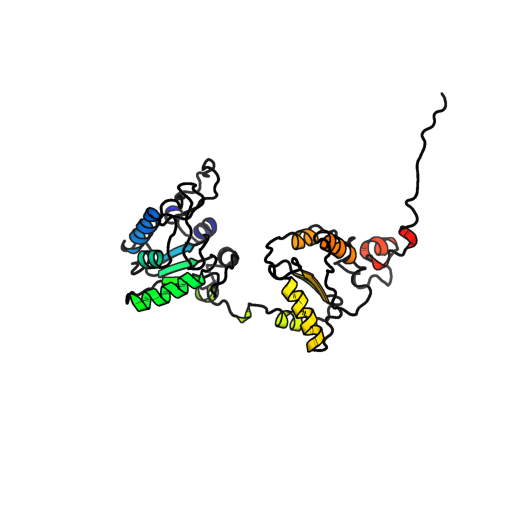? 3.754 9.113 54.121 1.00 39.97 318 GLN A C 1
ATOM 2561 O O . GLN A 1 318 ? 4.836 9.643 54.347 1.00 39.97 318 GLN A O 1
ATOM 2566 N N . SER A 1 319 ? 3.363 8.038 54.812 1.00 37.56 319 SER A N 1
ATOM 2567 C CA . SER A 1 319 ? 4.178 7.370 55.833 1.00 37.56 319 SER A CA 1
ATOM 2568 C C . SER A 1 319 ? 5.348 6.565 55.266 1.00 37.56 319 SER A C 1
ATOM 2570 O O . SER A 1 319 ? 6.351 6.415 55.953 1.00 37.56 319 SER A O 1
ATOM 2572 N N . ASP A 1 320 ? 5.268 6.089 54.021 1.00 39.84 320 ASP A N 1
ATOM 2573 C CA . ASP A 1 320 ? 6.309 5.209 53.458 1.00 39.84 320 ASP A CA 1
ATOM 2574 C C . ASP A 1 320 ? 7.503 5.992 52.871 1.00 39.84 320 ASP A C 1
ATOM 2576 O O . ASP A 1 320 ? 8.469 5.402 52.396 1.00 39.84 320 ASP A O 1
ATOM 2580 N N . HIS A 1 321 ? 7.471 7.329 52.941 1.00 38.31 321 HIS A N 1
ATOM 2581 C CA . HIS A 1 321 ? 8.626 8.191 52.658 1.00 38.31 321 HIS A CA 1
ATOM 2582 C C . HIS A 1 321 ? 9.468 8.527 53.899 1.00 38.31 321 HIS A C 1
ATOM 2584 O O . HIS A 1 321 ? 10.478 9.214 53.775 1.00 38.31 321 HIS A O 1
ATOM 2590 N N . ALA A 1 322 ? 9.098 8.023 55.078 1.00 34.66 322 ALA A N 1
ATOM 2591 C CA . ALA A 1 322 ? 9.849 8.214 56.314 1.00 34.66 322 ALA A CA 1
ATOM 2592 C C . ALA A 1 322 ? 10.372 6.872 56.845 1.00 34.66 322 ALA A C 1
ATOM 2594 O O . ALA A 1 322 ? 9.950 6.422 57.899 1.00 34.66 322 ALA A O 1
ATOM 2595 N N . THR A 1 323 ? 11.227 6.192 56.081 1.00 38.06 323 THR A N 1
ATOM 2596 C CA . THR A 1 323 ? 12.204 5.191 56.570 1.00 38.06 323 THR A CA 1
ATOM 2597 C C . THR A 1 323 ? 13.101 4.778 55.402 1.00 38.06 323 THR A C 1
ATOM 2599 O O . THR A 1 323 ? 13.010 3.691 54.852 1.00 38.06 323 THR A O 1
ATOM 2602 N N . ASN A 1 324 ? 13.933 5.714 54.959 1.00 34.06 324 ASN A N 1
ATOM 2603 C CA . ASN A 1 324 ? 15.189 5.403 54.276 1.00 34.06 324 ASN A CA 1
ATOM 2604 C C . ASN A 1 324 ? 16.141 6.568 54.560 1.00 34.06 324 ASN A C 1
ATOM 2606 O O . ASN A 1 324 ? 16.498 7.359 53.692 1.00 34.06 324 ASN A O 1
ATOM 2610 N N . THR A 1 325 ? 16.449 6.719 55.842 1.00 36.91 325 THR A N 1
ATOM 2611 C CA . THR A 1 325 ? 17.584 7.496 56.331 1.00 36.91 325 THR A CA 1
ATOM 2612 C C . THR A 1 325 ? 18.414 6.537 57.163 1.00 36.91 325 THR A C 1
ATOM 2614 O O . THR A 1 325 ? 17.888 6.005 58.137 1.00 36.91 325 THR A O 1
ATOM 2617 N N . ASP A 1 326 ? 19.648 6.332 56.710 1.00 43.59 326 ASP A N 1
ATOM 2618 C CA . ASP A 1 326 ? 20.810 5.804 57.426 1.00 43.59 326 ASP A CA 1
ATOM 2619 C C . ASP A 1 326 ? 20.618 4.556 58.296 1.00 43.59 326 ASP A C 1
ATOM 2621 O O . ASP A 1 326 ? 20.279 4.640 59.471 1.00 43.59 326 ASP A O 1
ATOM 2625 N N . GLU A 1 327 ? 21.014 3.412 57.740 1.00 33.84 327 GLU A N 1
ATOM 2626 C CA . GLU A 1 327 ? 21.816 2.439 58.490 1.00 33.84 327 GLU A CA 1
ATOM 2627 C C . GLU A 1 327 ? 23.164 2.304 57.768 1.00 33.84 327 GLU A C 1
ATOM 2629 O O . GLU A 1 327 ? 23.381 1.465 56.893 1.00 33.84 327 GLU A O 1
ATOM 2634 N N . THR A 1 328 ? 24.060 3.237 58.088 1.00 40.03 328 THR A N 1
ATOM 2635 C CA . THR A 1 328 ? 25.490 2.952 58.179 1.00 40.03 328 THR A CA 1
ATOM 2636 C C . THR A 1 328 ? 25.680 1.985 59.342 1.00 40.03 328 THR A C 1
ATOM 2638 O O . THR A 1 328 ? 25.550 2.405 60.488 1.00 40.03 328 THR A O 1
ATOM 2641 N N . ASP A 1 329 ? 25.983 0.722 59.053 1.00 35.28 329 ASP A N 1
ATOM 2642 C CA . ASP A 1 329 ? 26.544 -0.183 60.054 1.00 35.28 329 ASP A CA 1
ATOM 2643 C C . ASP A 1 329 ? 28.055 -0.272 59.844 1.00 35.28 329 ASP A C 1
ATOM 2645 O O . ASP A 1 329 ? 28.568 -0.904 58.914 1.00 35.28 329 ASP A O 1
ATOM 2649 N N . ASP A 1 330 ? 28.734 0.446 60.735 1.00 35.75 330 ASP A N 1
ATOM 2650 C CA .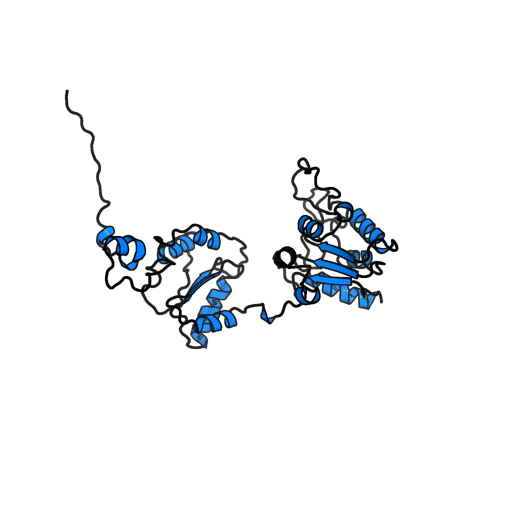 ASP A 1 330 ? 30.140 0.335 61.074 1.00 35.75 330 ASP A CA 1
ATOM 2651 C C . ASP A 1 330 ? 30.475 -1.105 61.493 1.00 35.75 330 ASP A C 1
ATOM 2653 O O . ASP A 1 330 ? 29.904 -1.650 62.438 1.00 35.75 330 ASP A O 1
ATOM 2657 N N . TYR A 1 331 ? 31.454 -1.713 60.824 1.00 34.41 331 TYR A N 1
ATOM 2658 C CA . TYR A 1 331 ? 32.188 -2.853 61.369 1.00 34.41 331 TYR A CA 1
ATOM 2659 C C . TYR A 1 331 ? 33.471 -2.317 62.015 1.00 34.41 331 TYR A C 1
ATOM 2661 O O . TYR A 1 331 ? 34.504 -2.196 61.356 1.00 34.41 331 TYR A O 1
ATOM 2669 N N . GLU A 1 332 ? 33.388 -1.974 63.303 1.00 40.28 332 GLU A N 1
ATOM 2670 C CA . GLU A 1 332 ? 34.555 -1.921 64.187 1.00 40.28 332 GLU A CA 1
ATOM 2671 C C . GLU A 1 332 ? 34.839 -3.319 64.760 1.00 40.28 332 GLU A C 1
ATOM 2673 O O . GLU A 1 332 ? 33.941 -4.045 65.194 1.00 40.28 332 GLU A O 1
ATOM 2678 N N . ASP A 1 333 ? 36.124 -3.672 64.720 1.00 47.47 333 ASP A N 1
ATOM 2679 C CA . ASP A 1 333 ? 36.774 -4.794 65.398 1.00 47.47 333 ASP A CA 1
ATOM 2680 C C . ASP A 1 333 ? 36.411 -4.882 66.890 1.00 47.47 333 ASP A C 1
ATOM 2682 O O . ASP A 1 333 ? 36.244 -3.852 67.523 1.00 47.47 333 ASP A O 1
ATOM 2686 N N . TYR A 1 334 ? 36.394 -6.094 67.467 1.00 43.88 334 TYR A N 1
ATOM 2687 C CA . TYR A 1 334 ? 37.173 -6.464 68.668 1.00 43.88 334 TYR A CA 1
ATOM 2688 C C . TYR A 1 334 ? 37.075 -7.983 68.959 1.00 43.88 334 TYR A C 1
ATOM 2690 O O . TYR A 1 334 ? 35.997 -8.533 69.165 1.00 43.88 334 TYR A O 1
ATOM 2698 N N . GLU A 1 335 ? 38.259 -8.606 69.017 1.00 45.38 335 GLU A N 1
ATOM 2699 C CA . GLU A 1 335 ? 38.697 -9.722 69.882 1.00 45.38 335 GLU A CA 1
ATOM 2700 C C . GLU A 1 335 ? 37.986 -11.096 69.847 1.00 45.38 335 GLU A C 1
ATOM 2702 O O . GLU A 1 335 ? 36.970 -11.338 70.496 1.00 45.38 335 GLU A O 1
ATOM 2707 N N . THR A 1 336 ? 38.661 -12.090 69.252 1.00 43.12 336 THR A N 1
ATOM 2708 C CA . THR A 1 336 ? 39.332 -13.185 70.001 1.00 43.12 336 THR A CA 1
ATOM 2709 C C . THR A 1 336 ? 40.367 -13.918 69.157 1.00 43.12 336 THR A C 1
ATOM 2711 O O . THR A 1 336 ? 40.124 -14.107 67.944 1.00 43.12 336 THR A O 1
#

Secondary structure (DSSP, 8-state):
-HHHHHHTT--GGG--EE---SS-S----TT-TTEE-TT-HHHHHHHHHHHHHSTTS-SEEEEEE---B-TT-PEE---SS-SSS--TTTEE-HHHHHHHHTT-SSSEEEEEE-STTHHHHHHHHHHHHHHH----TTEEEEES-SSS-----THHHHHHHHS-TTT--HHHHH---GGGS--HHHHHHHHHT---S-EEEEE-STTHHHHHHHHHHHHHHS----TTEEEEES-SSS-----THHHHHHHTS-TTT-BHHHHHHHHHHTSTT---SEE----TTSSSSBTT-SPTTGGGT--HHHHHHHS-GGG--GGGGSS-S-----------

Organism: Diaphorina citri (NCBI:txid121845)

Sequence (336 aa):
MQDMLVEHGFRKNNINVFYNNGLQSNETDDDYQNIFLPTQKRLIRNHLQYLCEKSHCSDTLYIYLRTLTLPDGSMVLWDTNSNGKFDEGEIYRPMEFLDDISSCNAKRVIVVADQSFSAGLVTTAKDYSSFYNTSLGNVMIFPSTLDWSRRDNQWLSELFLHSDHIRTCLEKLGEFDEGEIYRPMEFLDDISSCNAKRVIVVADQSFSAGLVTTAKDYSSFYNTSLGNVMIFPSTLDWSRRDNQWLSELFLHSDHIRTCLEKLGETHQGHYQNASIPLYIGQKTGLTRSTLLGKPCGLWKMATKEVLRKYGGCSLITQSDHATNTDETDDYEDYET